Protein AF-A0A950QGT7-F1 (afdb_monomer)

Nearest PDB structures (foldseek):
  4rfl-assembly2_D  TM=2.639E-01  e=3.176E+00  Methanocaldococcus jannaschii DSM 2661
  7rxc-assembly1_K  TM=1.929E-01  e=3.510E+00  Gallus gallus
  8apy-assembly1_A  TM=1.855E-01  e=3.176E+00  Gallus gallus
  7oye-assembly1_A  TM=2.006E-01  e=6.085E+00  Gallus gallus

Foldseek 3Di:
DALVVLVVVCVVCVPPDLVVLLLVLLLLLLLLLLFFACCLCVDLDDDPLSNDDSCLSLVLLLLSQVVVVVCVVPVVCSSVSSSVSSSSSNSSVVRGDPPDPLVVLFDPDLVVLLVVLLVVLPVPPDPDPVVSVSLVSSSVSLVVVCVVPVPRPSNRSNSSSNSCVSPDDDDDDDPSSVVVVVVVVVVVVD

Solvent-accessible surface area (backbone atoms only — not comparable to full-atom values): 10774 Å² total; per-residue (Å²): 99,52,54,68,53,26,52,52,51,50,62,74,45,62,87,51,56,69,65,59,54,46,48,54,43,51,27,46,31,22,45,45,44,51,22,49,40,57,65,51,50,67,56,72,84,73,61,76,94,54,74,47,51,70,64,75,38,50,46,48,52,39,49,52,42,57,47,50,58,50,27,72,81,37,62,88,44,47,68,60,52,54,50,53,44,33,44,45,42,16,65,52,49,84,49,42,36,92,81,55,88,51,75,93,29,62,60,90,51,62,70,64,45,53,56,51,53,58,61,52,71,71,54,84,83,59,87,52,64,72,57,52,56,46,53,51,46,47,50,52,31,51,55,51,50,40,72,76,42,69,84,43,93,29,43,64,46,36,48,18,15,50,44,44,60,73,76,42,86,77,88,72,89,54,69,65,41,57,51,51,54,53,50,57,52,55,69,71,78,108

Secondary structure (DSSP, 8-state):
--HHHHHHHHHHTTTS-HHHHHHHHHHHHHHHHHTB-HHHHH-SSS-GGG---HHHHHHHHHHHHHHHHHHHH-GGGHHHHHHHHHHHHHHHGGGB-TT---GGG--S-HHHHHHHHHHHHTS-----HHHHHHHHHHHHHHHHHHHH-TT-TTHHHHHHHHHHHHHSPP----HHHHHHHHHHHHTT--

Sequence (190 aa):
ASIDGALKRTLASSCRGTRELYDALLGAAAWNLLHFDRRFEEATSGAIADNIGWLDFTHALTFANASRHLCEERPDLWPRLLLQMALFVGRNRKYVSADQNVAQFEVRDRDSFLSREMASLYDHGIPEPIIACHRVKVQCALEDELGASPDAPWADTMCAAVNRYLNTPMKRHHGLRTATQALDFIGRES

Mean predicted aligned error: 7.83 Å

Radius of gyration: 17.87 Å; Cα contacts (8 Å, |Δi|>4): 178; chains: 1; bounding box: 44×46×48 Å

pLDDT: mean 84.97, std 14.53, range [43.38, 98.5]

Structure (mmCIF, N/CA/C/O backbone):
data_AF-A0A950QGT7-F1
#
_entry.id   AF-A0A950QGT7-F1
#
loop_
_atom_site.group_PDB
_atom_site.id
_atom_site.type_symbol
_atom_site.label_atom_id
_atom_site.label_alt_id
_atom_site.label_comp_id
_atom_site.label_asym_id
_atom_site.label_entity_id
_atom_site.label_seq_id
_atom_site.pdbx_PDB_ins_code
_atom_site.Cartn_x
_atom_site.Cartn_y
_atom_site.Cartn_z
_atom_site.occupancy
_atom_site.B_iso_or_equiv
_atom_site.auth_seq_id
_atom_site.auth_comp_id
_atom_site.auth_asym_id
_atom_site.auth_atom_id
_atom_site.pdbx_PDB_model_num
ATOM 1 N N . ALA A 1 1 ? -10.935 8.302 -12.708 1.00 50.81 1 ALA A N 1
ATOM 2 C CA . ALA A 1 1 ? -11.629 9.317 -11.892 1.00 50.81 1 ALA A CA 1
ATOM 3 C C . ALA A 1 1 ? -10.639 10.428 -11.587 1.00 50.81 1 ALA A C 1
ATOM 5 O O . ALA A 1 1 ? -9.551 10.099 -11.138 1.00 50.81 1 ALA A O 1
ATOM 6 N N . SER A 1 2 ? -10.980 11.684 -11.885 1.00 59.72 2 SER A N 1
ATOM 7 C CA . SER A 1 2 ? -10.150 12.857 -11.573 1.00 59.72 2 SER A CA 1
A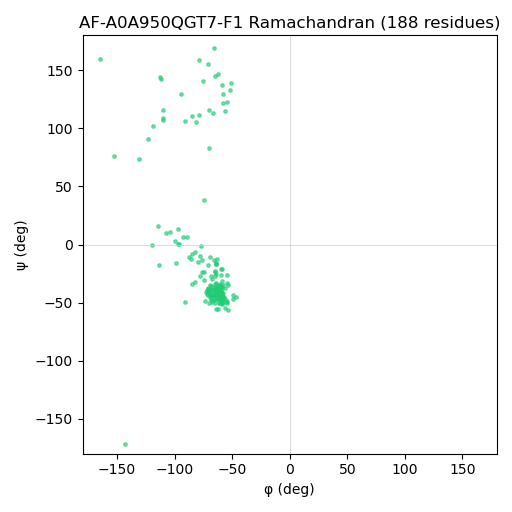TOM 8 C C . SER A 1 2 ? -10.029 13.078 -10.058 1.00 59.72 2 SER A C 1
ATOM 10 O O . SER A 1 2 ? -10.779 12.470 -9.286 1.00 59.72 2 SER A O 1
ATOM 12 N N . ILE A 1 3 ? -9.124 13.972 -9.645 1.00 59.94 3 ILE A N 1
ATOM 13 C CA . ILE A 1 3 ? -9.027 14.480 -8.265 1.00 59.94 3 ILE A CA 1
ATOM 14 C C . ILE A 1 3 ? -10.406 14.939 -7.758 1.00 59.94 3 ILE A C 1
ATOM 16 O O . ILE A 1 3 ? -10.828 14.517 -6.684 1.00 59.94 3 ILE A O 1
ATOM 20 N N . ASP A 1 4 ? -11.173 15.660 -8.581 1.00 59.97 4 ASP A N 1
ATOM 21 C CA . ASP A 1 4 ? -12.541 16.086 -8.245 1.00 59.97 4 ASP A CA 1
ATOM 22 C C . ASP A 1 4 ? -13.495 14.911 -8.018 1.00 59.97 4 ASP A C 1
ATOM 24 O O . ASP A 1 4 ? -14.371 14.951 -7.155 1.00 59.97 4 ASP A O 1
ATOM 28 N N . GLY A 1 5 ? -13.328 13.830 -8.781 1.00 60.91 5 GLY A N 1
ATOM 29 C CA . GLY A 1 5 ? -14.102 12.607 -8.600 1.00 60.91 5 GLY A CA 1
ATOM 30 C C . GLY A 1 5 ? -13.755 11.874 -7.304 1.00 60.91 5 GLY A C 1
ATOM 31 O O . GLY A 1 5 ? -14.640 11.273 -6.698 1.00 60.91 5 GLY A O 1
ATOM 32 N N . ALA A 1 6 ? -12.488 11.904 -6.879 1.00 62.28 6 ALA A N 1
ATOM 33 C CA . ALA A 1 6 ? -12.076 11.366 -5.585 1.00 62.28 6 ALA A CA 1
ATOM 34 C C . ALA A 1 6 ? -12.634 12.223 -4.439 1.00 62.28 6 ALA A C 1
ATOM 36 O O . ALA A 1 6 ? -13.288 11.683 -3.552 1.00 62.28 6 ALA A O 1
ATOM 37 N N . LEU A 1 7 ? -12.503 13.550 -4.531 1.00 64.94 7 LEU A N 1
ATOM 38 C CA . LEU A 1 7 ? -13.033 14.499 -3.551 1.00 64.94 7 LEU A CA 1
ATOM 39 C C . LEU A 1 7 ? -14.552 14.363 -3.367 1.00 64.94 7 LEU A C 1
ATOM 41 O O . LEU A 1 7 ? -15.027 14.258 -2.238 1.00 64.94 7 LEU A O 1
ATOM 45 N N . LYS A 1 8 ? -15.321 14.287 -4.463 1.00 64.69 8 LYS A N 1
ATOM 46 C CA . LYS A 1 8 ? -16.781 14.092 -4.406 1.00 64.69 8 LYS A CA 1
ATOM 47 C C . LYS A 1 8 ? -17.174 12.789 -3.709 1.00 64.69 8 LYS A C 1
ATOM 49 O O . LYS A 1 8 ? -18.124 12.788 -2.933 1.00 64.69 8 LYS A O 1
ATOM 54 N N . ARG A 1 9 ? -16.455 11.688 -3.958 1.00 64.56 9 ARG A N 1
ATOM 55 C CA . ARG A 1 9 ? -16.738 10.398 -3.304 1.00 64.56 9 ARG A CA 1
ATOM 56 C C . ARG A 1 9 ? -16.360 10.398 -1.827 1.00 64.56 9 ARG A C 1
ATOM 58 O O . ARG A 1 9 ? -17.117 9.850 -1.031 1.00 64.56 9 ARG A O 1
ATOM 65 N N . THR A 1 10 ? -15.255 11.041 -1.455 1.00 65.56 10 THR A N 1
ATOM 66 C CA . THR A 1 10 ? -14.859 11.207 -0.049 1.00 65.56 10 THR A CA 1
ATOM 67 C C . THR A 1 10 ? -15.878 12.045 0.713 1.00 65.56 10 THR A C 1
ATOM 69 O O . THR A 1 10 ? -16.321 11.634 1.779 1.00 65.56 10 THR A O 1
ATOM 72 N N . LEU A 1 11 ? -16.333 13.165 0.140 1.00 66.69 11 LEU A N 1
ATOM 73 C CA . LEU A 1 11 ? -17.388 13.993 0.732 1.00 66.69 11 LEU A CA 1
ATOM 74 C C . LEU A 1 11 ? -18.706 13.222 0.876 1.00 66.69 11 LEU A C 1
ATOM 76 O O . LEU A 1 11 ? -19.298 13.230 1.950 1.00 66.69 11 LEU A O 1
ATOM 80 N N . ALA A 1 12 ? -19.131 12.494 -0.161 1.00 64.12 12 ALA A N 1
ATOM 81 C CA . ALA A 1 12 ? -20.341 11.669 -0.110 1.00 64.12 12 ALA A CA 1
ATOM 82 C C . ALA A 1 12 ? -20.247 10.506 0.897 1.00 64.12 12 ALA A C 1
ATOM 84 O O . ALA A 1 12 ? -21.269 10.016 1.368 1.00 64.12 12 ALA A O 1
ATOM 85 N N . SER A 1 13 ? -19.030 10.074 1.236 1.00 65.44 13 SER A N 1
ATOM 86 C CA . SER A 1 13 ? -18.772 8.991 2.192 1.00 65.44 13 SER A CA 1
ATOM 87 C C . SER A 1 13 ? -18.401 9.500 3.586 1.00 65.44 13 SER A C 1
ATOM 89 O O . SER A 1 13 ? -18.125 8.690 4.462 1.00 65.44 13 SER A O 1
ATOM 91 N N . SER A 1 14 ? -18.409 10.817 3.816 1.00 64.44 14 SER A N 1
ATOM 92 C CA . SER A 1 14 ? -18.021 11.430 5.097 1.00 64.44 14 SER A CA 1
ATOM 93 C C . SER A 1 14 ? -18.941 11.067 6.269 1.00 64.44 14 SER A C 1
ATOM 95 O O . SER A 1 14 ? -18.549 11.226 7.419 1.00 64.44 14 SER A O 1
ATOM 97 N N . CYS A 1 15 ? -20.138 10.540 5.989 1.00 62.19 15 CYS A N 1
ATOM 98 C CA . CYS A 1 15 ? -21.053 10.002 6.998 1.00 62.19 15 CYS A CA 1
ATOM 99 C C . CYS A 1 15 ? -20.729 8.553 7.413 1.00 62.19 15 CYS A C 1
ATOM 101 O O . CYS A 1 15 ? -21.391 8.026 8.305 1.00 62.19 15 CYS A O 1
ATOM 103 N N . ARG A 1 16 ? -19.765 7.888 6.759 1.00 71.50 16 ARG A N 1
ATOM 104 C CA . ARG A 1 16 ? -19.283 6.555 7.155 1.00 71.50 16 ARG A CA 1
ATOM 105 C C . ARG A 1 16 ? -18.316 6.664 8.329 1.00 71.50 16 ARG A C 1
ATOM 107 O O . ARG A 1 16 ? -17.722 7.716 8.559 1.00 71.50 16 ARG A O 1
ATOM 114 N N . GLY A 1 17 ? -18.136 5.565 9.059 1.00 84.75 17 GLY A N 1
ATOM 115 C CA . GLY A 1 17 ? -17.153 5.519 10.137 1.00 84.75 17 GLY A CA 1
ATOM 116 C C . GLY A 1 17 ? -15.747 5.813 9.605 1.00 84.75 17 GLY A C 1
ATOM 117 O O . GLY A 1 17 ? -15.350 5.288 8.568 1.00 84.75 17 GLY A O 1
ATOM 118 N N . THR A 1 18 ? -14.976 6.628 10.326 1.00 89.81 18 THR A N 1
ATOM 119 C CA . THR A 1 18 ? -13.590 6.996 9.983 1.00 89.81 18 THR A CA 1
ATOM 120 C C . THR A 1 18 ? -12.738 5.790 9.585 1.00 89.81 18 THR A C 1
ATOM 122 O O . THR A 1 18 ? -12.038 5.832 8.574 1.00 89.81 18 THR A O 1
ATOM 125 N N . ARG A 1 19 ? -12.840 4.697 10.354 1.00 89.81 19 ARG A N 1
ATOM 126 C CA . ARG A 1 19 ? -12.109 3.454 10.088 1.00 89.81 19 ARG A CA 1
ATOM 127 C C . ARG A 1 19 ? -12.541 2.795 8.780 1.00 89.81 19 ARG A C 1
ATOM 129 O O . ARG A 1 19 ? -11.693 2.402 7.994 1.00 89.81 19 ARG A O 1
ATOM 136 N N . GLU A 1 20 ? -13.841 2.746 8.508 1.00 90.25 20 GLU A N 1
ATOM 137 C CA . GLU A 1 20 ? -14.373 2.172 7.270 1.00 90.25 20 GLU A CA 1
ATOM 138 C C . GLU A 1 20 ? -13.869 2.938 6.037 1.00 90.25 20 GLU A C 1
ATOM 140 O O . GLU A 1 20 ? -13.465 2.339 5.039 1.00 90.25 20 GLU A O 1
ATOM 145 N N . LEU A 1 21 ? -13.841 4.274 6.112 1.00 91.94 21 LEU A N 1
ATOM 146 C CA . LEU A 1 21 ? -13.322 5.099 5.023 1.00 91.94 21 LEU A CA 1
ATOM 147 C C . LEU A 1 21 ? -11.804 4.937 4.860 1.00 91.94 21 LEU A C 1
ATOM 149 O O . LEU A 1 21 ? -11.318 4.893 3.729 1.00 91.94 21 LEU A O 1
ATOM 153 N N . TYR A 1 22 ? -11.066 4.811 5.966 1.00 95.19 22 TYR A N 1
ATOM 154 C CA . TYR A 1 22 ? -9.640 4.491 5.943 1.00 95.19 22 TYR A CA 1
ATOM 155 C C . TYR A 1 22 ? -9.378 3.152 5.247 1.00 95.19 22 TYR A C 1
ATOM 157 O O . TYR A 1 22 ? -8.599 3.112 4.297 1.00 95.19 22 TYR A O 1
ATOM 165 N N . ASP A 1 23 ? -10.081 2.089 5.646 1.00 94.38 23 ASP A N 1
ATOM 166 C CA . ASP A 1 23 ? -9.917 0.746 5.082 1.00 94.38 23 ASP A CA 1
ATOM 167 C C . ASP A 1 23 ? -10.242 0.714 3.583 1.00 94.38 23 ASP A C 1
ATOM 169 O O . ASP A 1 23 ? -9.503 0.127 2.791 1.00 94.38 23 ASP A O 1
ATOM 173 N N . ALA A 1 24 ? -11.305 1.405 3.160 1.00 93.31 24 ALA A N 1
ATOM 174 C CA . ALA A 1 24 ? -11.660 1.516 1.748 1.00 93.31 24 ALA A CA 1
ATOM 175 C C . ALA A 1 24 ? -10.590 2.261 0.930 1.00 93.31 24 ALA A C 1
ATOM 177 O O . ALA A 1 24 ? -10.259 1.856 -0.189 1.00 93.31 24 ALA A O 1
ATOM 178 N N . LEU A 1 25 ? -10.037 3.352 1.469 1.00 95.62 25 LEU A N 1
ATOM 179 C CA . LEU A 1 25 ? -8.999 4.133 0.794 1.00 95.62 25 LEU A CA 1
ATOM 180 C C . LEU A 1 25 ? -7.653 3.399 0.768 1.00 95.62 25 LEU A C 1
ATOM 182 O O . LEU A 1 25 ? -6.976 3.435 -0.262 1.00 95.62 25 LEU A O 1
ATOM 186 N N . LEU A 1 26 ? -7.283 2.709 1.849 1.00 97.56 26 LEU A N 1
ATOM 187 C CA . LEU A 1 26 ? -6.084 1.874 1.909 1.00 97.56 26 LEU A CA 1
ATOM 188 C C . LEU A 1 26 ? -6.191 0.712 0.915 1.00 97.56 26 LEU A C 1
ATOM 190 O O . LEU A 1 26 ? -5.276 0.504 0.120 1.00 97.56 26 LEU A O 1
ATOM 194 N N . GLY A 1 27 ? -7.344 0.039 0.859 1.00 96.56 27 GLY A N 1
ATOM 195 C CA . GLY A 1 27 ? -7.626 -0.992 -0.140 1.00 96.56 27 GLY A CA 1
ATOM 196 C C . GLY A 1 27 ? -7.543 -0.476 -1.575 1.00 96.56 27 GLY A C 1
ATOM 197 O O . GLY A 1 27 ? -6.938 -1.116 -2.432 1.00 96.56 27 GLY A O 1
ATOM 198 N N . ALA A 1 28 ? -8.068 0.720 -1.850 1.00 96.19 28 ALA A N 1
ATOM 199 C CA . ALA A 1 28 ? -7.949 1.336 -3.170 1.00 96.19 28 ALA A CA 1
ATOM 200 C C . ALA A 1 28 ? -6.496 1.710 -3.523 1.00 96.19 28 ALA A C 1
ATOM 202 O O . ALA A 1 28 ? -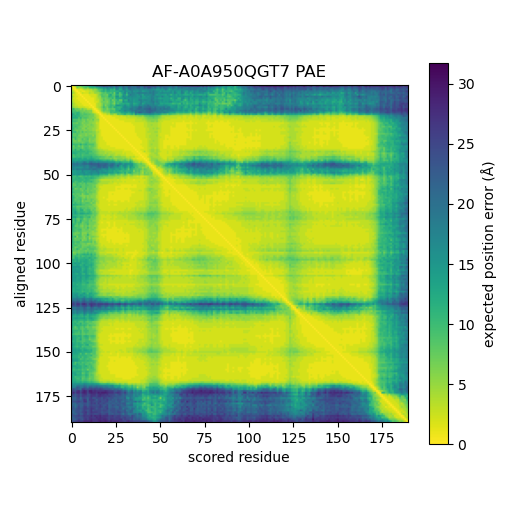6.086 1.574 -4.678 1.00 96.19 28 ALA A O 1
ATOM 203 N N . ALA A 1 29 ? -5.704 2.164 -2.548 1.00 97.69 29 ALA A N 1
ATOM 204 C CA . ALA A 1 29 ? -4.285 2.453 -2.737 1.00 97.69 29 ALA A CA 1
ATOM 205 C C . ALA A 1 29 ? -3.475 1.172 -3.003 1.00 97.69 29 ALA A C 1
ATOM 207 O O . ALA A 1 29 ? -2.680 1.139 -3.945 1.00 97.69 29 ALA A O 1
ATOM 208 N N . ALA A 1 30 ? -3.736 0.106 -2.242 1.00 98.06 30 ALA A N 1
ATOM 209 C CA . ALA A 1 30 ? -3.168 -1.221 -2.456 1.00 98.06 30 ALA A CA 1
ATOM 210 C C . ALA A 1 30 ? -3.534 -1.774 -3.839 1.00 98.06 30 ALA A C 1
ATOM 212 O O . ALA A 1 30 ? -2.660 -2.221 -4.580 1.00 98.06 30 ALA A O 1
ATOM 213 N N . TRP A 1 31 ? -4.803 -1.663 -4.242 1.00 97.56 31 TRP A N 1
ATOM 214 C CA . TRP A 1 31 ? -5.252 -2.079 -5.569 1.00 97.56 31 TRP A CA 1
ATOM 215 C C . TRP A 1 31 ? -4.532 -1.303 -6.676 1.00 97.56 31 TRP A C 1
ATOM 217 O O . TRP A 1 31 ? -4.068 -1.907 -7.642 1.00 97.56 31 TRP A O 1
ATOM 227 N N . ASN A 1 32 ? -4.382 0.019 -6.522 1.00 97.38 32 ASN A N 1
ATOM 228 C CA . ASN A 1 32 ? -3.643 0.840 -7.478 1.00 97.38 32 ASN A CA 1
ATOM 229 C C . ASN A 1 32 ? -2.177 0.391 -7.597 1.00 97.38 32 ASN A C 1
ATOM 231 O O . ASN A 1 32 ? -1.671 0.305 -8.711 1.00 97.38 32 ASN A O 1
ATOM 235 N N . LEU A 1 33 ? -1.500 0.092 -6.481 1.00 97.38 33 LEU A N 1
ATOM 236 C CA . LEU A 1 33 ? -0.128 -0.432 -6.492 1.00 97.38 33 LEU A CA 1
ATOM 237 C C . LEU A 1 33 ? -0.060 -1.795 -7.201 1.00 97.38 33 LEU A C 1
ATOM 239 O O . LEU A 1 33 ? 0.772 -2.003 -8.087 1.00 97.38 33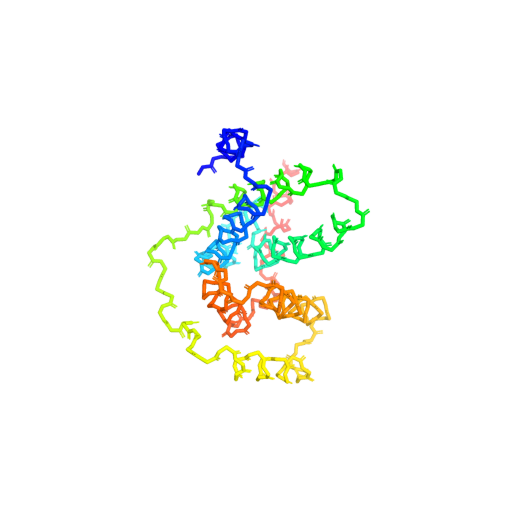 LEU A O 1
ATOM 243 N N . LEU A 1 34 ? -0.981 -2.702 -6.868 1.00 97.69 34 LEU A N 1
ATOM 244 C CA . LEU A 1 34 ? -1.072 -4.032 -7.468 1.00 97.69 34 LEU A CA 1
ATOM 245 C C . LEU A 1 34 ? -1.303 -3.973 -8.985 1.00 97.69 34 LEU A C 1
ATOM 247 O O . LEU A 1 34 ? -0.737 -4.784 -9.712 1.00 97.69 34 LEU A O 1
ATOM 251 N N . HIS A 1 35 ? -2.047 -2.978 -9.467 1.00 96.88 35 HIS A N 1
ATOM 252 C CA . HIS A 1 35 ? -2.418 -2.811 -10.877 1.00 96.88 35 HIS A CA 1
ATOM 253 C C . HIS A 1 35 ? -1.624 -1.720 -11.603 1.00 96.88 35 HIS A C 1
ATOM 255 O O . HIS A 1 35 ? -1.979 -1.357 -12.725 1.00 96.88 35 HIS A O 1
ATOM 261 N N . PHE A 1 36 ? -0.553 -1.190 -11.001 1.00 95.19 36 PHE A N 1
ATOM 262 C CA . PHE A 1 36 ? 0.304 -0.200 -11.650 1.00 95.19 36 PHE A CA 1
ATOM 263 C C . PHE A 1 36 ? 0.801 -0.721 -13.007 1.00 95.19 36 PHE A C 1
ATOM 265 O O . PHE A 1 36 ? 1.423 -1.786 -13.080 1.00 95.19 36 PHE A O 1
ATOM 272 N N . ASP A 1 37 ? 0.516 0.019 -14.075 1.00 93.12 37 ASP A N 1
ATOM 273 C CA . ASP A 1 37 ? 0.983 -0.285 -15.419 1.00 93.12 37 ASP A CA 1
ATOM 274 C C . ASP A 1 37 ? 2.417 0.220 -15.592 1.00 93.12 37 ASP A C 1
ATOM 276 O O . ASP A 1 37 ? 2.689 1.414 -15.744 1.00 93.12 37 ASP A O 1
ATOM 280 N N . ARG A 1 38 ? 3.357 -0.724 -15.584 1.00 89.62 38 ARG A N 1
ATOM 281 C CA . ARG A 1 38 ? 4.787 -0.422 -15.649 1.00 89.62 38 ARG A CA 1
ATOM 282 C C . ARG A 1 38 ? 5.222 0.206 -16.963 1.00 89.62 38 ARG A C 1
ATOM 284 O O . ARG A 1 38 ? 6.304 0.779 -16.994 1.00 89.62 38 ARG A O 1
ATOM 291 N N . ARG A 1 39 ? 4.400 0.187 -18.018 1.00 88.31 39 ARG A N 1
ATOM 292 C CA . ARG A 1 39 ? 4.723 0.883 -19.273 1.00 88.31 39 ARG A CA 1
ATOM 293 C C . ARG A 1 39 ? 4.932 2.381 -19.049 1.00 88.31 39 ARG A C 1
ATOM 295 O O . ARG A 1 39 ? 5.769 2.976 -19.721 1.00 88.31 39 ARG A O 1
ATOM 302 N N . PHE A 1 40 ? 4.236 2.974 -18.073 1.00 86.94 40 PHE A N 1
ATOM 303 C CA . PHE A 1 40 ? 4.460 4.365 -17.671 1.00 86.94 40 PHE A CA 1
ATOM 304 C C . PHE A 1 40 ? 5.811 4.555 -16.982 1.00 86.94 40 PHE A C 1
ATOM 306 O O . PHE A 1 40 ? 6.539 5.482 -17.323 1.00 86.94 40 PHE A O 1
ATOM 313 N N . GLU A 1 41 ? 6.179 3.646 -16.072 1.00 84.94 41 GLU A N 1
ATOM 314 C CA . GLU A 1 41 ? 7.510 3.664 -15.462 1.00 84.94 41 GLU A CA 1
ATOM 315 C C . GLU A 1 41 ? 8.588 3.485 -16.528 1.00 84.94 41 GLU A C 1
ATOM 317 O O . GLU A 1 41 ? 9.601 4.169 -16.466 1.00 84.94 41 GLU A O 1
ATOM 322 N N . GLU A 1 42 ? 8.389 2.576 -17.489 1.00 81.31 42 GLU A N 1
ATOM 323 C CA . GLU A 1 42 ? 9.331 2.123 -18.519 1.00 81.31 42 GLU A CA 1
ATOM 324 C C . GLU A 1 42 ? 9.518 3.116 -19.672 1.00 81.31 42 GLU A C 1
ATOM 326 O O . GLU A 1 42 ? 10.617 3.166 -20.237 1.00 81.31 42 GLU A O 1
ATOM 331 N N . ALA A 1 43 ? 8.541 3.988 -19.917 1.00 79.12 43 ALA A N 1
ATOM 332 C CA . ALA A 1 43 ? 8.596 5.005 -20.956 1.00 79.12 43 ALA A CA 1
ATOM 333 C C . ALA A 1 43 ? 9.887 5.854 -20.904 1.00 79.12 43 ALA A C 1
ATOM 335 O O . ALA A 1 43 ? 10.428 6.227 -19.851 1.00 79.12 43 ALA A O 1
ATOM 336 N N . THR A 1 44 ? 10.429 6.127 -22.087 1.00 67.12 44 THR A N 1
ATOM 337 C CA . THR A 1 44 ? 11.603 6.990 -22.305 1.00 67.12 44 THR A CA 1
ATOM 338 C C . THR A 1 44 ? 11.243 8.267 -23.058 1.00 67.12 44 THR A C 1
ATOM 340 O O . THR A 1 44 ? 11.992 9.234 -22.977 1.00 67.12 44 THR A O 1
ATOM 343 N N . SER A 1 45 ? 10.086 8.283 -23.720 1.00 61.44 45 SER A N 1
ATOM 344 C CA . SER A 1 45 ? 9.540 9.378 -24.518 1.00 61.44 45 SER A CA 1
ATOM 345 C C . SER A 1 45 ? 8.158 9.768 -23.979 1.00 61.44 45 SER A C 1
ATOM 347 O O . SER A 1 45 ? 7.137 9.199 -24.353 1.00 61.44 45 SER A O 1
ATOM 349 N N . GLY A 1 46 ? 8.128 10.717 -23.042 1.00 63.12 46 GLY A N 1
ATOM 350 C CA . GLY A 1 46 ? 6.906 11.180 -22.382 1.00 63.12 46 GLY A CA 1
ATOM 351 C C . GLY A 1 46 ? 7.123 12.501 -21.649 1.00 63.12 46 GLY A C 1
ATOM 352 O O . GLY A 1 46 ? 8.258 12.874 -21.346 1.00 63.12 46 GLY A O 1
ATOM 353 N N . ALA A 1 47 ? 6.037 13.226 -21.371 1.00 64.75 47 ALA A N 1
ATOM 354 C CA . ALA A 1 47 ? 6.111 14.460 -20.595 1.00 64.75 47 ALA A CA 1
ATOM 355 C C . ALA A 1 47 ? 6.629 14.173 -19.176 1.00 64.75 47 ALA A C 1
ATOM 357 O O . ALA A 1 47 ? 6.288 13.154 -18.582 1.00 64.75 47 ALA A O 1
ATOM 358 N N . ILE A 1 48 ? 7.384 15.109 -18.586 1.00 61.72 48 ILE A N 1
ATOM 359 C CA . ILE A 1 48 ? 7.884 14.984 -17.201 1.00 61.72 48 ILE A CA 1
ATOM 360 C C . ILE A 1 48 ? 6.738 14.724 -16.209 1.00 61.72 48 ILE A C 1
ATOM 362 O O . ILE A 1 48 ? 6.914 13.988 -15.244 1.00 61.72 48 ILE A O 1
ATOM 366 N N . ALA A 1 49 ? 5.549 15.275 -16.473 1.00 64.62 49 ALA A N 1
ATOM 367 C CA . ALA A 1 49 ? 4.346 15.065 -15.668 1.00 64.62 49 ALA A CA 1
ATOM 368 C C . ALA A 1 49 ? 3.840 13.605 -15.643 1.00 64.62 49 ALA A C 1
ATOM 370 O O . ALA A 1 49 ? 2.990 13.277 -14.817 1.00 64.62 49 ALA A O 1
ATOM 371 N N . ASP A 1 50 ? 4.348 12.741 -16.525 1.00 68.94 50 ASP A N 1
ATOM 372 C CA . ASP A 1 50 ? 4.064 11.306 -16.562 1.00 68.94 50 ASP A CA 1
ATOM 373 C C . ASP A 1 50 ? 5.252 10.448 -16.098 1.00 68.94 50 ASP A C 1
ATOM 375 O O . ASP A 1 50 ? 5.187 9.223 -16.183 1.00 68.94 50 ASP A O 1
ATOM 379 N N . ASN A 1 51 ? 6.298 11.066 -15.530 1.00 74.31 51 ASN A N 1
ATOM 380 C CA . ASN A 1 51 ? 7.334 10.354 -14.782 1.00 74.31 51 ASN A CA 1
ATOM 381 C C . ASN A 1 51 ? 6.742 9.851 -13.461 1.00 74.31 51 ASN A C 1
ATOM 383 O O . ASN A 1 51 ? 6.879 10.490 -12.418 1.00 74.31 51 ASN A O 1
ATOM 387 N N . ILE A 1 52 ? 6.069 8.709 -13.535 1.00 85.81 52 ILE A N 1
ATOM 388 C CA . ILE A 1 52 ? 5.530 7.988 -12.392 1.00 85.81 52 ILE A CA 1
ATOM 389 C C . ILE A 1 52 ? 6.292 6.676 -12.204 1.00 85.81 52 ILE A C 1
ATOM 391 O O . ILE A 1 52 ? 6.649 6.003 -13.172 1.00 85.81 52 ILE A O 1
ATOM 395 N N . GLY A 1 53 ? 6.532 6.291 -10.958 1.00 88.19 53 GLY A N 1
ATOM 396 C CA . GLY A 1 53 ? 7.145 5.012 -10.620 1.00 88.19 53 GLY A CA 1
ATOM 397 C C . GLY A 1 53 ? 6.549 4.406 -9.361 1.00 88.19 53 GLY A C 1
ATOM 398 O O . GLY A 1 53 ? 5.586 4.911 -8.787 1.00 88.19 53 GLY A O 1
ATOM 399 N N . TRP A 1 54 ? 7.161 3.322 -8.887 1.00 91.06 54 TRP A N 1
ATOM 400 C CA . TRP A 1 54 ? 6.708 2.628 -7.679 1.00 91.06 54 TRP A CA 1
ATOM 401 C C . TRP A 1 54 ? 6.565 3.532 -6.454 1.00 91.06 54 TRP A C 1
ATOM 403 O O . TRP A 1 54 ? 5.659 3.323 -5.645 1.00 91.06 54 TRP A O 1
ATOM 413 N N . LEU A 1 55 ? 7.435 4.538 -6.313 1.00 88.38 55 LEU A N 1
ATOM 414 C CA . LEU A 1 55 ? 7.405 5.482 -5.192 1.00 88.38 55 LEU A CA 1
ATOM 415 C C . LEU A 1 55 ? 6.076 6.239 -5.126 1.00 88.38 55 LEU A C 1
ATOM 417 O O . LEU A 1 55 ? 5.502 6.368 -4.049 1.00 88.38 55 LEU A O 1
ATOM 421 N N . ASP A 1 56 ? 5.523 6.651 -6.266 1.00 89.06 56 ASP A N 1
ATOM 422 C CA . ASP A 1 56 ? 4.258 7.389 -6.323 1.00 89.06 56 ASP A CA 1
ATOM 423 C C . ASP A 1 56 ? 3.057 6.574 -5.822 1.00 89.06 56 ASP A C 1
ATOM 425 O O . ASP A 1 56 ? 2.067 7.145 -5.356 1.00 89.06 56 ASP A O 1
ATOM 429 N N . PHE A 1 57 ? 3.137 5.244 -5.901 1.00 94.56 57 PHE A N 1
ATOM 430 C CA . PHE A 1 57 ? 2.104 4.328 -5.414 1.00 94.56 57 PHE A CA 1
ATOM 431 C C . PHE A 1 57 ? 2.341 3.912 -3.969 1.00 94.56 57 PHE A C 1
ATOM 433 O O . PHE A 1 57 ? 1.447 4.017 -3.134 1.00 94.56 57 PHE A O 1
ATOM 440 N N . THR A 1 58 ? 3.557 3.475 -3.662 1.00 95.69 58 THR A N 1
ATOM 441 C CA . THR A 1 58 ? 3.948 3.020 -2.323 1.00 95.69 58 THR A CA 1
ATOM 442 C C . THR A 1 58 ? 3.897 4.141 -1.283 1.00 95.69 58 THR A C 1
ATOM 444 O O . THR A 1 58 ? 3.603 3.871 -0.120 1.00 95.69 58 THR A O 1
ATOM 447 N N . HIS A 1 59 ? 4.073 5.406 -1.688 1.00 94.38 59 HIS A N 1
ATOM 448 C CA . HIS A 1 59 ? 3.878 6.545 -0.794 1.00 94.38 59 HIS A CA 1
ATOM 449 C C . HIS A 1 59 ? 2.485 6.584 -0.169 1.00 94.38 59 HIS A C 1
ATOM 451 O O . HIS A 1 59 ? 2.382 6.916 1.008 1.00 94.38 59 HIS A O 1
ATOM 457 N N . ALA A 1 60 ? 1.436 6.205 -0.905 1.00 95.56 60 ALA A N 1
ATOM 458 C CA . ALA A 1 60 ? 0.077 6.184 -0.373 1.00 95.56 60 ALA A CA 1
ATOM 459 C C . ALA A 1 60 ? -0.054 5.218 0.818 1.00 95.56 60 ALA A C 1
ATOM 461 O O . ALA A 1 60 ? -0.696 5.562 1.806 1.00 95.56 60 ALA A O 1
ATOM 462 N N . LEU A 1 61 ? 0.609 4.057 0.750 1.00 97.75 61 LEU A N 1
ATOM 463 C CA . LEU A 1 61 ? 0.608 3.037 1.804 1.00 97.75 61 LEU A CA 1
ATOM 464 C C . LEU A 1 61 ? 1.398 3.532 3.021 1.00 97.75 61 LEU A C 1
ATOM 466 O O . LEU A 1 61 ? 0.879 3.556 4.132 1.00 97.75 61 LEU A O 1
ATOM 470 N N . THR A 1 62 ? 2.626 4.016 2.806 1.00 97.50 62 THR A N 1
ATOM 471 C CA . THR A 1 62 ? 3.469 4.524 3.905 1.00 97.50 62 THR A CA 1
ATOM 472 C C . THR A 1 62 ? 2.877 5.768 4.572 1.00 97.50 62 THR A C 1
ATOM 474 O O . THR A 1 62 ? 3.004 5.943 5.779 1.00 97.50 62 THR A O 1
ATOM 477 N N . PHE A 1 63 ? 2.197 6.630 3.804 1.00 97.44 63 PHE A N 1
ATOM 478 C CA . PHE A 1 63 ? 1.509 7.807 4.329 1.00 97.44 63 PHE A CA 1
ATOM 479 C C . PHE A 1 63 ? 0.293 7.410 5.164 1.00 97.44 63 PHE A C 1
ATOM 481 O O . PHE A 1 63 ? 0.096 7.968 6.243 1.00 97.44 63 PHE A O 1
ATOM 488 N N . ALA A 1 64 ? -0.511 6.462 4.671 1.00 97.38 64 ALA A N 1
ATOM 489 C CA . ALA A 1 64 ? -1.682 5.962 5.379 1.00 97.38 64 ALA A CA 1
ATOM 490 C C . ALA A 1 64 ? -1.299 5.364 6.734 1.00 97.38 64 ALA A C 1
ATOM 492 O O . ALA A 1 64 ? -1.935 5.685 7.736 1.00 97.38 64 ALA A O 1
ATOM 493 N N . ASN A 1 65 ? -0.238 4.557 6.767 1.00 98.25 65 ASN A N 1
ATOM 494 C CA . ASN A 1 65 ? 0.267 3.953 7.992 1.00 98.25 65 ASN A CA 1
ATOM 495 C C . ASN A 1 65 ? 0.786 5.001 8.990 1.00 98.25 65 ASN A C 1
ATOM 497 O O . ASN A 1 65 ? 0.272 5.113 10.101 1.00 98.25 65 ASN A O 1
ATOM 501 N N . ALA A 1 66 ? 1.725 5.854 8.569 1.00 97.62 66 ALA A N 1
ATOM 502 C CA . ALA A 1 66 ? 2.291 6.884 9.443 1.00 97.62 66 ALA A CA 1
ATOM 503 C C . ALA A 1 66 ? 1.224 7.848 9.991 1.00 97.62 66 ALA A C 1
ATOM 505 O O . ALA A 1 66 ? 1.272 8.275 11.144 1.00 97.62 66 ALA A O 1
ATOM 506 N N . SER A 1 67 ? 0.238 8.193 9.166 1.00 96.88 67 SER A N 1
ATOM 507 C CA . SER A 1 67 ? -0.824 9.106 9.574 1.00 96.88 67 SER A CA 1
ATOM 508 C C . SER A 1 67 ? -1.876 8.439 10.456 1.00 96.88 67 SER A C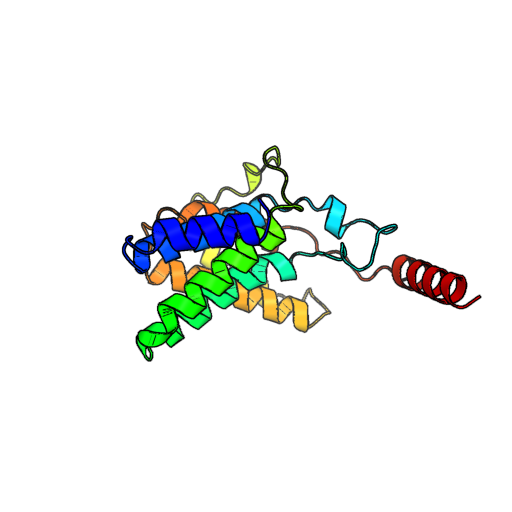 1
ATOM 510 O O . SER A 1 67 ? -2.483 9.146 11.255 1.00 96.88 67 SER A O 1
ATOM 512 N N . ARG A 1 68 ? -2.101 7.119 10.341 1.00 97.00 68 ARG A N 1
ATOM 513 C CA . ARG A 1 68 ? -2.957 6.381 11.283 1.00 97.00 68 ARG A CA 1
ATOM 514 C C . ARG A 1 68 ? -2.395 6.512 12.695 1.00 97.00 68 ARG A C 1
ATOM 516 O O . ARG A 1 68 ? -3.131 6.963 13.564 1.00 97.00 68 ARG A O 1
ATOM 523 N N . HIS A 1 69 ? -1.100 6.234 12.876 1.00 97.00 69 HIS A N 1
ATOM 524 C CA . HIS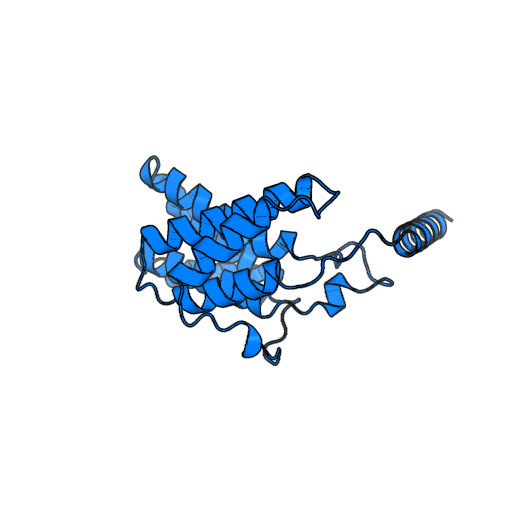 A 1 69 ? -0.396 6.441 14.151 1.00 97.00 69 HIS A CA 1
ATOM 525 C C . HIS A 1 69 ? -0.549 7.870 14.664 1.00 97.00 69 HIS A C 1
ATOM 527 O O . HIS A 1 69 ? -0.959 8.091 15.798 1.00 97.00 69 HIS A O 1
ATOM 533 N N . LEU A 1 70 ? -0.318 8.868 13.805 1.00 96.50 70 LEU A N 1
ATOM 534 C CA . LEU A 1 70 ? -0.501 10.266 14.199 1.00 96.50 70 LEU A CA 1
ATOM 535 C C . LEU A 1 70 ? -1.943 10.565 14.648 1.00 96.50 70 LEU A C 1
ATOM 537 O O . LEU A 1 70 ? -2.156 11.359 15.560 1.00 96.50 70 LEU A O 1
ATOM 541 N N . CYS A 1 71 ? -2.940 9.942 14.021 1.00 96.19 71 CYS A N 1
ATOM 542 C CA . CYS A 1 71 ? -4.343 10.137 14.370 1.00 96.19 71 CYS A CA 1
ATOM 543 C C . CYS A 1 71 ? -4.769 9.413 15.660 1.00 96.19 71 CYS A C 1
ATOM 545 O O . CYS A 1 71 ? -5.839 9.730 16.180 1.00 96.19 71 CYS A O 1
ATOM 547 N N . GLU A 1 72 ? -3.966 8.487 16.193 1.00 92.50 72 GLU A N 1
ATOM 548 C CA . GLU A 1 72 ? -4.180 7.909 17.529 1.00 92.50 72 GLU A CA 1
ATOM 549 C C . GLU A 1 72 ? -3.906 8.952 18.619 1.00 92.50 72 GLU A C 1
ATOM 551 O O . GLU A 1 72 ? -4.674 9.078 19.571 1.00 92.50 72 GLU A O 1
ATOM 556 N N . GLU A 1 73 ? -2.873 9.775 18.428 1.00 95.38 73 GLU A N 1
ATOM 557 C CA . GLU A 1 73 ? -2.554 10.899 19.315 1.00 95.38 73 GLU A CA 1
ATOM 558 C C . GLU A 1 73 ? -3.393 12.147 19.009 1.00 95.38 73 GLU A C 1
ATOM 560 O O . GLU A 1 73 ? -3.705 12.948 19.894 1.00 95.38 73 GLU A O 1
ATOM 565 N N . ARG A 1 74 ? -3.751 12.340 17.734 1.00 96.38 74 ARG A N 1
ATOM 566 C CA . ARG A 1 74 ? -4.443 13.529 17.222 1.00 96.38 74 ARG A CA 1
ATOM 567 C C . ARG A 1 74 ? -5.657 13.161 16.364 1.00 96.38 74 ARG A C 1
ATOM 569 O O . ARG A 1 74 ? -5.623 13.338 15.141 1.00 96.38 74 ARG A O 1
ATOM 576 N N . PRO A 1 75 ? -6.768 12.704 16.978 1.00 94.50 75 PRO A N 1
ATOM 577 C CA . PRO A 1 75 ? -7.962 12.286 16.238 1.00 94.50 75 PRO A CA 1
ATOM 578 C C . PRO A 1 75 ? -8.583 13.392 15.370 1.00 94.50 75 PRO A C 1
ATOM 580 O O . PRO A 1 75 ? -9.282 13.111 14.399 1.00 94.50 75 PRO A O 1
ATOM 583 N N . ASP A 1 76 ? -8.307 14.663 15.668 1.00 94.50 76 ASP A N 1
ATOM 584 C CA . ASP A 1 76 ? -8.744 15.809 14.866 1.00 94.50 76 ASP A CA 1
ATOM 585 C C . ASP A 1 76 ? -8.144 15.835 13.445 1.00 94.50 76 ASP A C 1
ATOM 587 O O . ASP A 1 76 ? -8.660 16.527 12.563 1.00 94.50 76 ASP A O 1
ATOM 591 N N . LEU A 1 77 ? -7.080 15.066 13.191 1.00 95.81 77 LEU A N 1
ATOM 592 C CA . LEU A 1 77 ? -6.398 15.009 11.897 1.00 95.81 77 LEU A CA 1
ATOM 593 C C . LEU A 1 77 ? -6.994 13.989 10.918 1.00 95.81 77 LEU A C 1
ATOM 595 O O . LEU A 1 77 ? -6.683 14.061 9.724 1.00 95.81 77 LEU A O 1
ATOM 599 N N . TRP A 1 78 ? -7.900 13.111 11.364 1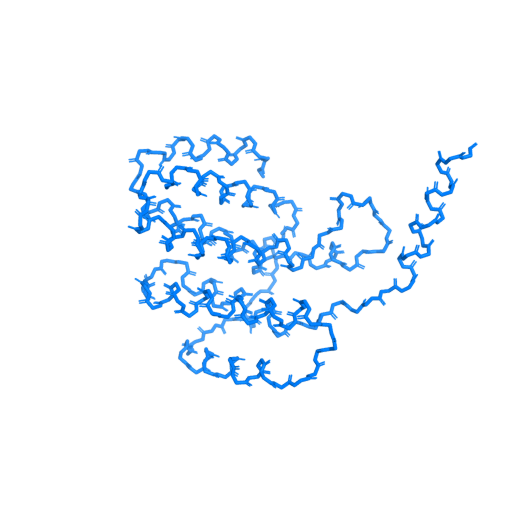.00 94.56 78 TRP A N 1
ATOM 600 C CA . TRP A 1 78 ? -8.533 12.091 10.519 1.00 94.56 78 TRP A CA 1
ATOM 601 C C . TRP A 1 78 ? -9.111 12.637 9.201 1.00 94.56 78 TRP A C 1
ATOM 603 O O . TRP A 1 78 ? -8.801 12.080 8.146 1.00 94.56 78 TRP A O 1
ATOM 613 N N . PRO A 1 79 ? -9.871 13.752 9.177 1.00 92.62 79 PRO A N 1
ATOM 614 C CA . PRO A 1 79 ? -10.385 14.296 7.920 1.00 92.62 79 PRO A CA 1
ATOM 615 C C . PRO A 1 79 ? -9.280 14.683 6.925 1.00 92.62 79 PRO A C 1
ATOM 617 O O . PRO A 1 79 ? -9.439 14.500 5.718 1.00 92.62 79 PRO A O 1
ATOM 620 N N . ARG A 1 80 ? -8.141 15.193 7.418 1.00 93.88 80 ARG A N 1
ATOM 621 C CA . ARG A 1 80 ? -7.001 15.607 6.581 1.00 93.88 80 ARG A CA 1
ATOM 622 C C . ARG A 1 80 ? -6.277 14.395 6.003 1.00 93.88 80 ARG A C 1
ATOM 624 O O . ARG A 1 80 ? -5.959 14.389 4.815 1.00 93.88 80 ARG A O 1
ATOM 631 N N . LEU A 1 81 ? -6.079 13.363 6.822 1.00 95.44 81 LEU A N 1
ATOM 632 C CA . LEU A 1 81 ? -5.542 12.071 6.400 1.00 95.44 81 LEU A CA 1
ATOM 633 C C . LEU A 1 81 ? -6.389 11.462 5.273 1.00 95.44 81 LEU A C 1
ATOM 635 O O . LEU A 1 81 ? -5.872 11.167 4.195 1.00 95.44 81 LEU A O 1
ATOM 639 N N . LEU A 1 82 ? -7.697 11.326 5.495 1.00 94.75 82 LEU A N 1
ATOM 640 C CA . LEU A 1 82 ? -8.610 10.681 4.547 1.00 94.75 82 LEU A CA 1
ATOM 641 C C . LEU A 1 82 ? -8.706 11.460 3.231 1.00 94.75 82 LEU A C 1
ATOM 643 O O . LEU A 1 82 ? -8.735 10.863 2.153 1.00 94.75 82 LEU A O 1
ATOM 647 N N . LEU A 1 83 ? -8.688 12.795 3.296 1.00 94.12 83 LEU A N 1
ATOM 648 C CA . LEU A 1 83 ? -8.606 13.634 2.105 1.00 94.12 83 LEU A CA 1
ATOM 649 C C . LEU A 1 83 ? -7.320 13.353 1.319 1.00 94.12 83 LEU A C 1
ATOM 651 O O . LEU A 1 83 ? -7.384 13.090 0.119 1.00 94.12 83 LEU A O 1
ATOM 655 N N . GLN A 1 84 ? -6.162 13.359 1.981 1.00 95.75 84 GLN A N 1
ATOM 656 C CA . GLN A 1 84 ? -4.882 13.127 1.317 1.00 95.75 84 GLN A CA 1
ATOM 657 C C . GLN A 1 84 ? -4.790 11.716 0.707 1.00 95.75 84 GLN A C 1
ATOM 659 O O . GLN A 1 84 ? -4.321 11.566 -0.422 1.00 95.75 84 GLN A O 1
ATOM 664 N N . MET A 1 85 ? -5.306 10.687 1.387 1.00 95.94 85 MET A N 1
ATOM 665 C CA . MET A 1 85 ? -5.414 9.333 0.825 1.00 95.94 85 MET A CA 1
ATOM 666 C C . MET A 1 85 ? -6.298 9.298 -0.425 1.00 95.94 85 MET A C 1
ATOM 668 O O . MET A 1 85 ? -5.919 8.704 -1.436 1.00 95.94 85 MET A O 1
ATOM 672 N N . ALA A 1 86 ? -7.444 9.981 -0.408 1.00 94.31 86 ALA A N 1
ATOM 673 C CA . ALA A 1 86 ? -8.307 10.076 -1.581 1.00 94.31 86 ALA A CA 1
ATOM 674 C C . ALA A 1 86 ? -7.613 10.768 -2.765 1.00 94.31 86 ALA A C 1
ATOM 676 O O . ALA A 1 86 ? -7.778 10.337 -3.911 1.00 94.31 86 ALA A O 1
ATOM 677 N N . LEU A 1 87 ? -6.797 11.794 -2.503 1.00 9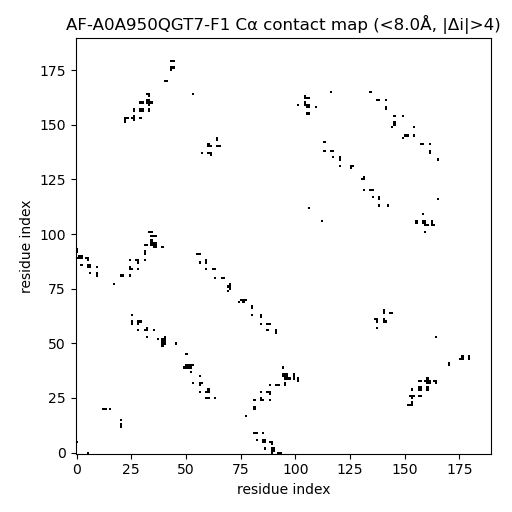4.38 87 LEU A N 1
ATOM 678 C CA . LEU A 1 87 ? -5.984 12.454 -3.526 1.00 94.38 87 LEU A CA 1
ATOM 679 C C . LEU A 1 87 ? -4.945 11.502 -4.128 1.00 94.38 87 LEU A C 1
ATOM 681 O O . LEU A 1 87 ? -4.831 11.453 -5.352 1.00 94.38 87 LEU A O 1
ATOM 685 N N . PHE A 1 88 ? -4.247 10.701 -3.315 1.00 94.25 88 PHE A N 1
ATOM 686 C CA . PHE A 1 88 ? -3.331 9.670 -3.822 1.00 94.25 88 PHE A CA 1
ATOM 687 C C . PHE A 1 88 ? -4.051 8.656 -4.717 1.00 94.25 88 PHE A C 1
ATOM 689 O O . PHE A 1 88 ? -3.625 8.404 -5.847 1.00 94.25 88 PHE A O 1
ATOM 696 N N . VAL A 1 89 ? -5.184 8.120 -4.250 1.00 93.75 89 VAL A N 1
ATOM 697 C CA . VAL A 1 89 ? -5.994 7.154 -5.010 1.00 93.75 89 VAL A CA 1
ATOM 698 C C . VAL A 1 89 ? -6.458 7.751 -6.341 1.00 93.75 89 VAL A C 1
ATOM 700 O O . VAL A 1 89 ? -6.378 7.090 -7.379 1.00 93.75 89 VAL A O 1
ATOM 703 N N . GLY A 1 90 ? -6.921 9.004 -6.328 1.00 91.25 90 GLY A N 1
ATOM 704 C CA . GLY A 1 90 ? -7.360 9.726 -7.520 1.00 91.25 90 GLY A CA 1
ATOM 705 C C . GLY A 1 90 ? -6.225 10.001 -8.506 1.00 91.25 90 GLY A C 1
ATOM 706 O O . GLY A 1 90 ? -6.372 9.714 -9.694 1.00 91.25 90 GLY A O 1
ATOM 707 N N . ARG A 1 91 ? -5.083 10.507 -8.020 1.00 91.06 91 ARG A N 1
ATOM 708 C CA . ARG A 1 91 ? -3.908 10.840 -8.843 1.00 91.06 91 ARG A CA 1
ATOM 709 C C . ARG A 1 91 ? -3.362 9.614 -9.571 1.00 91.06 91 ARG A C 1
ATOM 711 O O . ARG A 1 91 ? -3.066 9.688 -10.760 1.00 91.06 91 ARG A O 1
ATOM 718 N N . ASN A 1 92 ? -3.288 8.481 -8.876 1.00 92.69 92 ASN A N 1
ATOM 719 C CA . ASN A 1 92 ? -2.658 7.272 -9.402 1.00 92.69 92 ASN A CA 1
ATOM 720 C C . ASN A 1 92 ? -3.568 6.485 -10.363 1.00 92.69 92 ASN A C 1
ATOM 722 O O . ASN A 1 92 ? -3.090 5.665 -11.141 1.00 92.69 92 ASN A O 1
ATOM 726 N N . ARG A 1 93 ? -4.876 6.777 -10.385 1.00 89.50 93 ARG A N 1
ATOM 727 C CA . ARG A 1 93 ? -5.884 6.056 -11.181 1.00 89.50 93 ARG A CA 1
ATOM 728 C C . ARG A 1 93 ? -5.631 6.068 -12.692 1.00 89.50 93 ARG A C 1
ATOM 730 O O . ARG A 1 93 ? -6.140 5.186 -13.371 1.00 89.50 93 ARG A O 1
ATOM 737 N N . LYS A 1 94 ? -4.928 7.063 -13.245 1.00 90.75 94 LYS A N 1
ATOM 738 C CA . LYS A 1 94 ? -4.650 7.117 -14.696 1.00 90.75 94 LYS A CA 1
ATOM 739 C C . LYS A 1 94 ? -3.527 6.176 -15.148 1.00 90.75 94 LYS A C 1
ATOM 741 O O . LYS A 1 94 ? -3.349 5.994 -16.344 1.00 90.75 94 LYS A O 1
ATOM 746 N N . TYR A 1 95 ? -2.806 5.579 -14.203 1.00 92.69 95 TYR A N 1
ATOM 747 C CA . TYR A 1 95 ? -1.600 4.791 -14.455 1.00 92.69 95 TYR A CA 1
ATOM 748 C C . TYR A 1 95 ? -1.772 3.310 -14.102 1.00 92.69 95 TYR A C 1
ATOM 750 O O . TYR A 1 95 ? -0.797 2.588 -13.926 1.00 92.69 95 TYR A O 1
ATOM 758 N N . VAL A 1 96 ? -3.013 2.858 -13.935 1.00 93.94 96 VAL A N 1
ATOM 759 C CA . VAL A 1 96 ? -3.338 1.480 -13.556 1.00 93.94 96 VAL A CA 1
ATOM 760 C C . VAL A 1 96 ? -4.036 0.779 -14.708 1.00 93.94 96 VAL A C 1
ATOM 762 O O . VAL A 1 96 ? -4.850 1.386 -15.406 1.00 93.94 96 VAL A O 1
ATOM 765 N N . SER A 1 97 ? -3.751 -0.507 -14.875 1.00 93.69 97 SER A N 1
ATOM 766 C CA . SER A 1 97 ? -4.455 -1.375 -15.813 1.00 93.69 97 SER A CA 1
ATOM 767 C C . SER A 1 97 ? -5.305 -2.370 -15.032 1.00 93.69 97 SER A C 1
ATOM 769 O O . SER A 1 97 ? -4.766 -3.202 -14.308 1.00 93.69 97 SER A O 1
ATOM 771 N N . ALA A 1 98 ? -6.632 -2.296 -15.170 1.00 90.62 98 ALA A N 1
ATOM 772 C CA . ALA A 1 98 ? -7.538 -3.246 -14.516 1.00 90.62 98 ALA A CA 1
ATOM 773 C C . ALA A 1 98 ? -7.360 -4.683 -15.039 1.00 90.62 98 ALA A C 1
ATOM 775 O O . ALA A 1 98 ? -7.635 -5.628 -14.311 1.00 90.62 98 ALA A O 1
ATOM 776 N N . ASP A 1 99 ? -6.839 -4.830 -16.259 1.00 91.81 99 ASP A N 1
ATOM 777 C CA . ASP A 1 99 ? -6.571 -6.119 -16.903 1.00 91.81 99 ASP A CA 1
ATOM 778 C C . ASP A 1 99 ? -5.163 -6.656 -16.583 1.00 91.81 99 ASP A C 1
ATOM 780 O O . ASP A 1 99 ? -4.715 -7.647 -17.164 1.00 91.81 99 ASP A O 1
ATOM 784 N N . GLN A 1 100 ? -4.420 -5.994 -15.687 1.00 91.56 100 GLN A N 1
ATOM 785 C CA . GLN A 1 100 ? -3.116 -6.471 -15.239 1.00 91.56 100 GLN A CA 1
ATOM 786 C C . GLN A 1 100 ? -3.270 -7.874 -14.637 1.00 91.56 100 GLN A C 1
ATOM 788 O O . GLN A 1 100 ? -3.981 -8.067 -13.655 1.00 91.56 100 GLN A O 1
ATOM 793 N N . ASN A 1 101 ? -2.557 -8.859 -15.190 1.00 93.50 101 ASN A N 1
ATOM 794 C CA . ASN A 1 101 ? -2.490 -10.177 -14.568 1.00 93.50 101 ASN A CA 1
ATOM 795 C C . ASN A 1 101 ? -1.659 -10.085 -13.280 1.00 93.50 101 ASN A C 1
ATOM 797 O O . ASN A 1 101 ? -0.460 -9.783 -13.325 1.00 93.50 101 ASN A O 1
ATOM 801 N N . VAL A 1 102 ? -2.316 -10.332 -12.147 1.00 95.56 102 VAL A N 1
ATOM 802 C CA . VAL A 1 102 ? -1.743 -10.214 -10.799 1.00 95.56 102 VAL A CA 1
ATOM 803 C C . VAL A 1 102 ? -1.761 -11.523 -10.014 1.00 95.56 102 VAL A C 1
ATOM 805 O O . VAL A 1 102 ? -1.254 -11.558 -8.898 1.00 95.56 102 VAL A O 1
ATOM 808 N N . ALA A 1 103 ? -2.285 -12.608 -10.596 1.00 95.19 103 ALA A N 1
ATOM 809 C CA . ALA A 1 103 ? -2.487 -13.880 -9.899 1.00 95.19 103 ALA A CA 1
ATOM 810 C C . ALA A 1 103 ? -1.187 -14.458 -9.315 1.00 95.19 103 ALA A C 1
ATOM 812 O O . ALA A 1 103 ? -1.188 -15.012 -8.223 1.00 95.19 103 ALA A O 1
ATOM 813 N N . GLN A 1 104 ? -0.057 -14.266 -10.004 1.00 95.56 104 GLN A N 1
ATOM 814 C CA . GLN A 1 104 ? 1.258 -14.723 -9.537 1.00 95.56 104 GLN A CA 1
ATOM 815 C C . GLN A 1 104 ? 1.741 -14.042 -8.245 1.00 95.56 104 GLN A C 1
ATOM 817 O O . GLN A 1 104 ? 2.676 -14.530 -7.620 1.00 95.56 104 GLN A O 1
ATOM 822 N N . PHE A 1 105 ? 1.143 -12.909 -7.865 1.00 97.31 105 PHE A N 1
ATOM 823 C CA . PHE A 1 105 ? 1.524 -12.160 -6.668 1.00 97.31 105 PHE A CA 1
ATOM 824 C C . PHE A 1 105 ? 0.639 -12.476 -5.460 1.00 97.31 105 PHE A C 1
ATOM 826 O O . PHE A 1 105 ? 0.869 -11.910 -4.395 1.00 97.31 105 PHE A O 1
ATOM 833 N N . GLU A 1 106 ? -0.344 -13.370 -5.599 1.00 97.19 106 GLU A N 1
ATOM 834 C CA . GLU A 1 106 ? -1.157 -13.854 -4.482 1.00 97.19 106 GLU A CA 1
ATOM 835 C C . GLU A 1 106 ? -0.267 -14.365 -3.334 1.00 97.19 106 GLU A C 1
ATOM 837 O O . GLU A 1 106 ? 0.681 -15.125 -3.545 1.00 97.19 106 GLU A O 1
ATOM 842 N N . VAL A 1 107 ? -0.586 -13.954 -2.106 1.00 97.50 107 VAL A N 1
ATOM 843 C CA . VAL A 1 107 ? 0.112 -14.382 -0.890 1.00 97.50 107 VAL A CA 1
ATOM 844 C C . VAL A 1 107 ? -0.819 -15.286 -0.092 1.00 97.50 107 VAL A C 1
ATOM 846 O O . VAL A 1 107 ? -1.783 -14.814 0.500 1.00 97.50 107 VAL A O 1
ATOM 849 N N . ARG A 1 108 ? -0.530 -16.591 -0.081 1.00 94.19 108 ARG A N 1
ATOM 850 C CA . ARG A 1 108 ? -1.346 -17.598 0.627 1.00 94.19 108 ARG A CA 1
ATOM 851 C C . ARG A 1 108 ? -0.994 -17.743 2.102 1.00 94.19 108 ARG A C 1
ATOM 853 O O . ARG A 1 108 ? -1.866 -18.020 2.914 1.00 94.19 108 ARG A O 1
ATOM 860 N N . ASP A 1 109 ? 0.284 -17.578 2.422 1.00 96.06 109 ASP A N 1
ATOM 861 C CA . ASP A 1 109 ? 0.817 -17.622 3.781 1.00 96.06 109 ASP A CA 1
ATOM 862 C C . ASP A 1 109 ? 1.442 -16.258 4.079 1.00 96.06 109 ASP A C 1
ATOM 864 O O . ASP A 1 109 ? 2.519 -15.927 3.570 1.00 96.06 109 ASP A O 1
ATOM 868 N N . ARG A 1 110 ? 0.707 -15.439 4.839 1.00 95.25 110 ARG A N 1
ATOM 869 C CA . ARG A 1 110 ? 1.105 -14.064 5.155 1.00 95.25 110 ARG A CA 1
ATOM 870 C C . ARG A 1 110 ? 2.313 -14.049 6.092 1.00 95.25 110 ARG A C 1
ATOM 872 O O . ARG A 1 110 ? 3.235 -13.282 5.846 1.00 95.25 110 ARG A O 1
ATOM 879 N N . ASP A 1 111 ? 2.374 -14.932 7.083 1.00 94.31 111 ASP A N 1
ATOM 880 C CA . ASP A 1 111 ? 3.464 -14.957 8.067 1.00 94.31 111 ASP A CA 1
ATOM 881 C C . ASP A 1 111 ? 4.791 -15.378 7.423 1.00 94.31 111 ASP A C 1
ATOM 883 O O . ASP A 1 111 ? 5.837 -14.748 7.626 1.00 94.31 111 ASP A O 1
ATOM 887 N N . SER A 1 112 ? 4.751 -16.409 6.572 1.00 94.88 112 SER A N 1
ATOM 888 C CA . SER A 1 112 ? 5.922 -16.827 5.797 1.00 94.88 112 SER A CA 1
ATOM 889 C C . SER A 1 112 ? 6.358 -15.750 4.803 1.00 94.88 112 SER A C 1
ATOM 891 O O . SER A 1 112 ? 7.555 -15.528 4.616 1.00 94.88 112 SER A O 1
ATOM 893 N N . PHE A 1 113 ? 5.405 -15.054 4.177 1.00 96.12 113 PHE A N 1
ATOM 894 C CA . PHE A 1 113 ? 5.708 -13.938 3.288 1.00 96.12 113 PHE A CA 1
ATOM 895 C C . PHE A 1 113 ? 6.415 -12.804 4.035 1.00 96.12 113 PHE A C 1
ATOM 897 O O . PHE A 1 113 ? 7.525 -12.443 3.654 1.00 96.12 113 PHE A O 1
ATOM 904 N N . LEU A 1 114 ? 5.830 -12.290 5.120 1.00 94.50 114 LEU A N 1
ATOM 905 C CA . LEU A 1 114 ? 6.381 -11.147 5.851 1.00 94.50 114 LEU A CA 1
ATOM 906 C C . LEU A 1 114 ? 7.790 -11.437 6.384 1.00 94.50 114 LEU A C 1
ATOM 908 O O . LEU A 1 114 ? 8.719 -10.669 6.135 1.00 94.50 114 LEU A O 1
ATOM 912 N N . SER A 1 115 ? 7.979 -12.593 7.027 1.00 91.88 115 SER A N 1
ATOM 913 C CA . SER A 1 115 ? 9.289 -12.993 7.554 1.00 91.88 115 SER A CA 1
ATOM 914 C C . SER A 1 115 ? 10.358 -13.129 6.463 1.00 91.88 115 SER A C 1
ATOM 916 O O . SER A 1 115 ? 11.483 -12.648 6.634 1.00 91.88 115 SER A O 1
ATOM 918 N N . ARG A 1 116 ? 10.020 -13.745 5.322 1.00 92.44 116 ARG A N 1
ATOM 919 C CA . ARG A 1 116 ? 10.955 -13.928 4.205 1.00 92.44 116 ARG A CA 1
ATOM 920 C C . ARG A 1 116 ? 11.325 -12.605 3.546 1.00 92.44 116 ARG A C 1
ATOM 922 O O . ARG A 1 116 ? 12.507 -12.366 3.303 1.00 92.44 116 ARG A O 1
ATOM 929 N N . GLU A 1 117 ? 10.339 -11.764 3.239 1.00 92.31 117 GLU A N 1
ATOM 930 C CA . GLU A 1 117 ? 10.602 -10.486 2.581 1.00 92.31 117 GLU A CA 1
ATOM 931 C C . GLU A 1 117 ? 11.444 -9.584 3.490 1.00 92.31 117 GLU A C 1
ATOM 933 O O . GLU A 1 117 ? 12.453 -9.053 3.029 1.00 92.31 117 GLU A O 1
ATOM 938 N N . MET A 1 118 ? 11.130 -9.496 4.788 1.00 88.75 118 MET A N 1
ATOM 939 C CA . MET A 1 118 ? 11.934 -8.731 5.745 1.00 88.75 118 MET A CA 1
ATOM 940 C C . MET A 1 118 ? 13.392 -9.211 5.790 1.00 88.75 118 MET A C 1
ATOM 942 O O . MET A 1 118 ? 14.308 -8.394 5.711 1.00 88.75 118 MET A O 1
ATOM 946 N N . ALA A 1 119 ? 13.632 -10.527 5.837 1.00 86.56 119 ALA A N 1
ATOM 947 C CA . ALA A 1 119 ? 14.988 -11.077 5.804 1.00 86.56 119 ALA A CA 1
ATOM 948 C C . ALA A 1 119 ? 15.736 -10.716 4.505 1.00 86.56 119 ALA A C 1
ATOM 950 O O . ALA A 1 119 ? 16.920 -10.382 4.546 1.00 86.56 119 ALA A O 1
ATOM 951 N N . SER A 1 120 ? 15.041 -10.731 3.362 1.00 84.00 120 SER A N 1
ATOM 952 C CA . SER A 1 120 ? 15.627 -10.397 2.057 1.00 84.00 120 SER A CA 1
ATOM 953 C C . SER A 1 120 ? 16.010 -8.920 1.914 1.00 84.00 120 SER A C 1
ATOM 955 O O . SER A 1 120 ? 16.937 -8.595 1.178 1.00 84.00 120 SER A O 1
ATOM 957 N N . LEU A 1 121 ? 15.344 -8.012 2.637 1.00 79.19 121 LEU A N 1
ATOM 958 C CA . LEU A 1 121 ? 15.620 -6.573 2.564 1.00 79.19 121 LEU A CA 1
ATOM 959 C C . LEU A 1 121 ? 16.961 -6.178 3.195 1.00 79.19 121 LEU A C 1
ATOM 961 O O . LEU A 1 121 ? 17.477 -5.097 2.901 1.00 79.19 121 LEU A O 1
ATOM 965 N N . TYR A 1 122 ? 17.535 -7.052 4.021 1.00 69.94 122 TYR A N 1
ATOM 966 C CA . TYR A 1 122 ? 18.884 -6.896 4.559 1.00 69.94 122 TYR A CA 1
ATOM 967 C C . TYR A 1 122 ? 19.975 -7.430 3.616 1.00 69.94 122 TYR A C 1
ATOM 969 O O . TYR A 1 122 ? 21.153 -7.177 3.864 1.00 69.94 122 TYR A O 1
ATOM 977 N N . ASP A 1 123 ? 19.615 -8.116 2.525 1.00 65.94 123 ASP A N 1
ATOM 978 C CA . ASP A 1 123 ? 20.566 -8.547 1.499 1.00 65.94 123 ASP A CA 1
ATOM 979 C C . ASP A 1 123 ? 20.914 -7.359 0.579 1.00 65.94 123 ASP A C 1
ATOM 981 O O . ASP A 1 123 ? 20.075 -6.820 -0.149 1.00 65.94 123 ASP A O 1
ATOM 985 N N . HIS A 1 124 ? 22.162 -6.884 0.658 1.00 59.22 124 HIS A N 1
ATOM 986 C CA . HIS A 1 124 ? 22.626 -5.581 0.157 1.00 59.22 124 HIS A CA 1
ATOM 987 C C . HIS A 1 124 ? 22.788 -5.477 -1.378 1.00 59.22 124 HIS A C 1
ATOM 989 O O . HIS A 1 124 ? 23.689 -4.807 -1.881 1.00 59.22 124 HIS A O 1
ATOM 995 N N . GLY A 1 125 ? 21.891 -6.089 -2.153 1.00 62.97 125 GLY A N 1
ATOM 996 C CA . GLY A 1 125 ? 21.899 -6.058 -3.620 1.00 62.97 125 GLY A CA 1
ATOM 997 C C . GLY A 1 125 ? 21.392 -4.758 -4.267 1.00 62.97 125 GLY A C 1
ATOM 998 O O . GLY A 1 125 ? 21.376 -4.663 -5.496 1.00 62.97 125 GLY A O 1
ATOM 999 N N . ILE A 1 126 ? 20.957 -3.764 -3.478 1.00 66.69 126 ILE A N 1
ATOM 1000 C CA . ILE A 1 126 ? 20.403 -2.491 -3.971 1.00 66.69 126 ILE A CA 1
ATOM 1001 C C . ILE A 1 126 ? 21.389 -1.349 -3.682 1.00 66.69 126 ILE A C 1
ATOM 1003 O O . ILE A 1 126 ? 21.531 -0.953 -2.524 1.00 66.69 126 ILE A O 1
ATOM 1007 N N . PRO A 1 127 ? 22.058 -0.795 -4.710 1.00 66.12 127 PRO A N 1
ATOM 1008 C CA . PRO A 1 127 ? 23.074 0.233 -4.517 1.00 66.12 127 PRO A CA 1
ATOM 1009 C C . PRO A 1 127 ? 22.490 1.608 -4.167 1.00 66.12 127 PRO A C 1
ATOM 1011 O O . PRO A 1 127 ? 23.188 2.414 -3.560 1.00 66.12 127 PRO A O 1
ATOM 1014 N N . GLU A 1 128 ? 21.234 1.903 -4.525 1.00 73.38 128 GLU A N 1
ATOM 1015 C CA . GLU A 1 128 ? 20.583 3.178 -4.214 1.00 73.38 128 GLU A CA 1
ATOM 1016 C C . GLU A 1 128 ? 19.948 3.178 -2.804 1.00 73.38 128 GLU A C 1
ATOM 1018 O O . GLU A 1 128 ? 18.898 2.555 -2.596 1.00 73.38 128 GLU A O 1
ATOM 1023 N N . PRO A 1 129 ? 20.479 3.949 -1.830 1.00 75.44 129 PRO A N 1
ATOM 1024 C CA . PRO A 1 129 ? 20.004 3.892 -0.443 1.00 75.44 129 PRO A CA 1
ATOM 1025 C C . PRO A 1 129 ? 18.5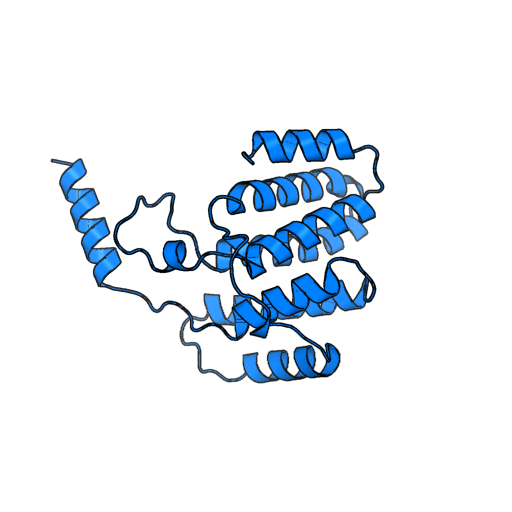44 4.322 -0.279 1.00 75.44 129 PRO A C 1
ATOM 1027 O O . PRO A 1 129 ? 17.811 3.766 0.534 1.00 75.44 129 PRO A O 1
ATOM 1030 N N . ILE A 1 130 ? 18.091 5.295 -1.079 1.00 78.25 130 ILE A N 1
ATOM 1031 C CA . ILE A 1 130 ? 16.704 5.776 -1.036 1.00 78.25 130 ILE A CA 1
ATOM 1032 C C . ILE A 1 130 ? 15.706 4.665 -1.376 1.00 78.25 130 ILE A C 1
ATOM 1034 O O . ILE A 1 130 ? 14.638 4.589 -0.777 1.00 78.25 130 ILE A O 1
ATOM 1038 N N . ILE A 1 131 ? 16.077 3.775 -2.295 1.00 80.94 131 ILE A N 1
ATOM 1039 C CA . ILE A 1 131 ? 15.246 2.660 -2.727 1.00 80.94 131 ILE A CA 1
ATOM 1040 C C . ILE A 1 131 ? 15.202 1.584 -1.641 1.00 80.94 131 ILE A C 1
ATOM 1042 O O . ILE A 1 131 ? 14.116 1.136 -1.272 1.00 80.94 131 ILE A O 1
ATOM 1046 N N . ALA A 1 132 ? 16.366 1.193 -1.119 1.00 83.06 132 ALA A N 1
ATOM 1047 C CA . ALA A 1 132 ? 16.468 0.175 -0.078 1.00 83.06 132 ALA A CA 1
ATOM 1048 C C . ALA A 1 132 ? 15.675 0.580 1.176 1.00 83.06 132 ALA A C 1
ATOM 1050 O O . ALA A 1 132 ? 14.799 -0.157 1.629 1.00 83.06 132 ALA A O 1
ATOM 1051 N N . CYS A 1 133 ? 15.888 1.805 1.669 1.00 86.44 133 CYS A N 1
ATOM 1052 C CA . CYS A 1 133 ? 15.151 2.343 2.812 1.00 86.44 133 CYS A CA 1
ATOM 1053 C C . CYS A 1 133 ? 13.640 2.398 2.559 1.00 86.44 133 CYS A C 1
ATOM 1055 O O . CYS A 1 133 ? 12.849 2.181 3.474 1.00 86.44 133 CYS A O 1
ATOM 1057 N N . HIS A 1 134 ? 13.214 2.709 1.333 1.00 89.81 134 HIS A N 1
ATOM 1058 C CA . HIS A 1 134 ? 11.791 2.788 1.018 1.00 89.81 134 HIS A CA 1
ATOM 1059 C C . HIS A 1 134 ? 11.115 1.419 1.000 1.00 89.81 134 HIS A C 1
ATOM 1061 O O . HIS A 1 134 ? 10.002 1.289 1.500 1.00 89.81 134 HIS A O 1
ATOM 1067 N N . ARG A 1 135 ? 11.796 0.382 0.506 1.00 91.69 135 ARG A N 1
ATOM 1068 C CA . ARG A 1 135 ? 11.287 -0.994 0.572 1.00 91.69 135 ARG A CA 1
ATOM 1069 C C . ARG A 1 135 ? 11.065 -1.451 2.012 1.00 91.69 135 ARG A C 1
ATOM 1071 O O . ARG A 1 135 ? 9.998 -1.979 2.306 1.00 91.69 135 ARG A O 1
ATOM 1078 N N . VAL A 1 136 ? 12.007 -1.146 2.909 1.00 92.19 136 VAL A N 1
ATOM 1079 C CA . VAL A 1 136 ? 11.845 -1.394 4.353 1.00 92.19 136 VAL A CA 1
ATOM 1080 C C . VAL A 1 136 ? 10.622 -0.659 4.899 1.00 92.19 136 VAL A C 1
ATOM 1082 O O . VAL A 1 136 ? 9.790 -1.275 5.552 1.00 92.19 136 VAL A O 1
ATOM 1085 N N . LYS A 1 137 ? 10.434 0.627 4.570 1.00 94.38 137 LYS A N 1
ATOM 1086 C CA . LYS A 1 137 ? 9.247 1.385 5.013 1.00 94.38 137 LYS A CA 1
ATOM 1087 C C . LYS A 1 137 ? 7.935 0.759 4.551 1.00 94.38 137 LYS A C 1
ATOM 1089 O O . LYS A 1 137 ? 6.980 0.727 5.317 1.00 94.38 137 LYS A O 1
ATOM 1094 N N . VAL A 1 138 ? 7.873 0.297 3.303 1.00 96.56 138 VAL A N 1
ATOM 1095 C CA . VAL A 1 138 ? 6.673 -0.349 2.754 1.00 96.56 138 VAL A CA 1
ATOM 1096 C C . VAL A 1 138 ? 6.396 -1.670 3.465 1.00 96.56 138 VAL A C 1
ATOM 1098 O O . VAL A 1 138 ? 5.249 -1.919 3.826 1.00 96.56 138 VAL A O 1
ATOM 1101 N N . GLN A 1 139 ? 7.433 -2.477 3.699 1.00 95.56 139 GLN A N 1
ATOM 1102 C CA . GLN A 1 139 ? 7.318 -3.733 4.434 1.00 95.56 139 GLN A CA 1
ATOM 1103 C C . GLN A 1 139 ? 6.835 -3.495 5.871 1.00 95.56 139 GLN A C 1
ATOM 1105 O O . GLN A 1 139 ? 5.839 -4.083 6.278 1.00 95.56 139 GLN A O 1
ATOM 1110 N N . CYS A 1 140 ? 7.462 -2.571 6.606 1.00 96.81 140 CYS A N 1
ATOM 1111 C CA . CYS A 1 140 ? 7.039 -2.220 7.963 1.00 96.81 140 CYS A CA 1
ATOM 1112 C C . CYS A 1 140 ? 5.597 -1.693 8.002 1.00 96.81 140 CYS A C 1
ATOM 1114 O O . CYS A 1 140 ? 4.843 -2.059 8.895 1.00 96.81 140 CYS A O 1
ATOM 1116 N N . ALA A 1 141 ? 5.193 -0.869 7.029 1.00 97.88 141 ALA A N 1
ATOM 1117 C CA . ALA A 1 141 ? 3.820 -0.375 6.947 1.00 97.88 141 ALA A CA 1
ATOM 1118 C C . ALA A 1 141 ? 2.808 -1.508 6.711 1.00 97.88 141 ALA A C 1
ATOM 1120 O O . ALA A 1 141 ? 1.720 -1.473 7.274 1.00 97.88 141 ALA A O 1
ATOM 1121 N N . LEU A 1 142 ? 3.147 -2.513 5.893 1.00 98.25 142 LEU A N 1
ATOM 1122 C CA . LEU A 1 142 ? 2.295 -3.689 5.705 1.00 98.25 142 LEU A CA 1
ATOM 1123 C C . LEU A 1 142 ? 2.173 -4.508 6.993 1.00 98.25 142 LEU A C 1
ATOM 1125 O O . LEU A 1 142 ? 1.059 -4.843 7.386 1.00 98.25 142 LEU A O 1
ATOM 1129 N N . GLU A 1 143 ? 3.299 -4.831 7.630 1.00 97.88 143 GLU A N 1
ATOM 1130 C CA . GLU A 1 143 ? 3.330 -5.617 8.870 1.00 97.88 143 GLU A CA 1
ATOM 1131 C C . GLU A 1 143 ? 2.504 -4.956 9.972 1.00 97.88 143 GLU A C 1
ATOM 1133 O O . GLU A 1 143 ? 1.696 -5.608 10.630 1.00 97.88 143 GLU A O 1
ATOM 1138 N N . ASP A 1 144 ? 2.663 -3.647 10.132 1.00 98.12 144 ASP A N 1
ATOM 1139 C CA . ASP A 1 144 ? 1.994 -2.886 11.175 1.00 98.12 144 ASP A CA 1
ATOM 1140 C C . ASP A 1 144 ? 0.490 -2.692 10.905 1.00 98.12 144 ASP A C 1
ATOM 1142 O O . ASP A 1 144 ? -0.325 -2.867 11.812 1.00 98.12 144 ASP A O 1
ATOM 1146 N N . GLU A 1 145 ? 0.076 -2.424 9.659 1.00 98.12 145 GLU A N 1
ATOM 1147 C CA . GLU A 1 145 ? -1.356 -2.397 9.323 1.00 98.12 145 GLU A CA 1
ATOM 1148 C C . GLU A 1 145 ? -2.013 -3.774 9.506 1.00 98.12 145 GLU A C 1
ATOM 1150 O O . GLU A 1 145 ? -3.132 -3.854 10.019 1.00 98.12 145 GLU A O 1
ATOM 1155 N N . LEU A 1 146 ? -1.338 -4.865 9.116 1.00 97.62 146 LEU A N 1
ATOM 1156 C CA . LEU A 1 146 ? -1.842 -6.227 9.326 1.00 97.62 146 LEU A CA 1
ATOM 1157 C C . LEU A 1 146 ? -1.923 -6.576 10.813 1.00 97.62 146 LEU A C 1
ATOM 1159 O O . LEU A 1 146 ? -2.894 -7.199 11.231 1.00 97.62 146 LEU A O 1
ATOM 1163 N N . GLY A 1 147 ? -0.949 -6.147 11.617 1.00 97.12 147 GLY A N 1
ATOM 1164 C CA . GLY A 1 147 ? -0.985 -6.311 13.068 1.00 97.12 147 GLY A CA 1
ATOM 1165 C C . GLY A 1 147 ? -2.162 -5.572 13.709 1.00 97.12 147 GLY A C 1
ATOM 1166 O O . GLY A 1 147 ? -2.815 -6.104 14.605 1.00 97.12 147 GLY A O 1
ATOM 1167 N N . ALA A 1 148 ? -2.480 -4.372 13.217 1.00 95.88 148 ALA A N 1
ATOM 1168 C CA . ALA A 1 148 ? -3.608 -3.583 13.702 1.00 95.88 148 ALA A CA 1
ATOM 1169 C C . ALA A 1 148 ? -4.973 -4.114 13.227 1.00 95.88 148 ALA A C 1
ATOM 1171 O O . ALA A 1 148 ? -5.987 -3.904 13.898 1.00 95.88 148 ALA A O 1
ATOM 1172 N N . SER A 1 149 ? -5.055 -4.735 12.047 1.00 95.06 149 SER A N 1
ATOM 1173 C CA . SER A 1 149 ? -6.319 -5.209 11.464 1.00 95.06 149 SER A CA 1
ATOM 1174 C C . SER A 1 149 ? -6.108 -6.408 10.522 1.00 95.06 149 SER A C 1
ATOM 1176 O O . SER A 1 149 ? -6.186 -6.255 9.300 1.00 95.06 149 SER A O 1
ATOM 1178 N N . PRO A 1 150 ? -5.886 -7.620 11.066 1.00 94.31 150 PRO A N 1
ATOM 1179 C CA . PRO A 1 150 ? -5.490 -8.795 10.278 1.00 94.31 150 PRO A CA 1
ATOM 1180 C C . PRO A 1 150 ? -6.582 -9.295 9.320 1.00 94.31 150 PRO A C 1
ATOM 1182 O O . PRO A 1 150 ? -6.280 -9.821 8.245 1.00 94.31 150 PRO A O 1
ATOM 1185 N N . ASP A 1 151 ? -7.848 -9.086 9.683 1.00 93.31 151 ASP A N 1
ATOM 1186 C CA . ASP A 1 151 ? -9.021 -9.513 8.910 1.00 93.31 151 ASP A CA 1
ATOM 1187 C C . ASP A 1 151 ? -9.597 -8.389 8.032 1.00 93.31 151 ASP A C 1
ATOM 1189 O O . ASP A 1 151 ? -10.723 -8.480 7.537 1.00 93.31 151 ASP A O 1
ATOM 1193 N N . ALA A 1 152 ? -8.857 -7.289 7.851 1.00 92.62 152 ALA A N 1
ATOM 1194 C CA . ALA A 1 152 ? -9.349 -6.164 7.072 1.00 92.62 152 ALA A CA 1
ATOM 1195 C C . ALA A 1 152 ? -9.554 -6.538 5.589 1.00 92.62 152 ALA A C 1
ATOM 1197 O O . ALA A 1 152 ? -8.726 -7.246 5.009 1.00 92.62 152 ALA A O 1
ATOM 1198 N N . PRO A 1 153 ? -10.581 -5.989 4.907 1.00 90.56 153 PRO A N 1
ATOM 1199 C CA . PRO A 1 153 ? -10.869 -6.317 3.505 1.00 90.56 153 PRO A CA 1
ATOM 1200 C C . PRO A 1 153 ? -9.731 -6.018 2.518 1.00 90.56 153 PRO A C 1
ATOM 1202 O O . PRO A 1 153 ? -9.713 -6.545 1.408 1.00 90.56 153 PRO A O 1
ATOM 1205 N N . TRP A 1 154 ? -8.794 -5.140 2.887 1.00 95.06 154 TRP A N 1
ATOM 1206 C CA . TRP A 1 154 ? -7.648 -4.778 2.056 1.00 95.06 154 TRP A CA 1
ATOM 1207 C C . TRP A 1 154 ? -6.452 -5.728 2.208 1.00 95.06 154 TRP A C 1
ATOM 1209 O O . TRP A 1 154 ? -5.551 -5.657 1.372 1.00 95.06 154 TRP A O 1
ATOM 1219 N N . ALA A 1 155 ? -6.432 -6.605 3.222 1.00 96.94 155 ALA A N 1
ATOM 1220 C CA . ALA A 1 155 ? -5.255 -7.373 3.637 1.00 96.94 155 ALA A CA 1
ATOM 1221 C C . ALA A 1 155 ? -4.619 -8.164 2.485 1.00 96.94 155 ALA A C 1
ATOM 1223 O O . ALA A 1 155 ? -3.461 -7.930 2.139 1.00 96.94 155 ALA A O 1
ATOM 1224 N N . ASP A 1 156 ? -5.388 -9.025 1.813 1.00 96.62 156 ASP A N 1
ATOM 1225 C CA . ASP A 1 156 ? -4.869 -9.852 0.712 1.00 96.62 156 ASP A CA 1
ATOM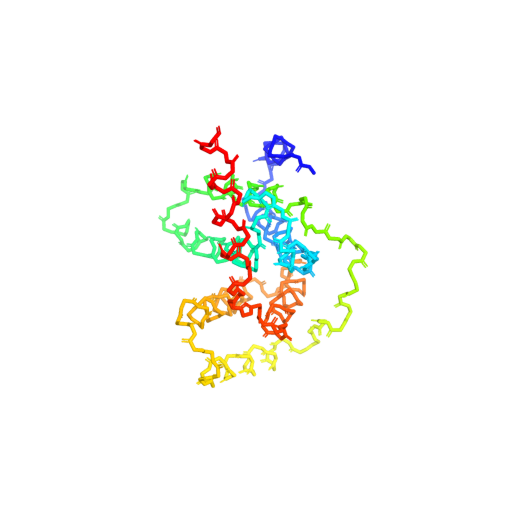 1226 C C . ASP A 1 156 ? -4.406 -9.017 -0.482 1.00 96.62 156 ASP A C 1
ATOM 1228 O O . ASP A 1 156 ? -3.374 -9.295 -1.096 1.00 96.62 156 ASP A O 1
ATOM 1232 N N . THR A 1 157 ? -5.141 -7.944 -0.785 1.00 97.38 157 THR A N 1
ATOM 1233 C CA . THR A 1 157 ? -4.781 -7.036 -1.879 1.00 97.38 157 THR A CA 1
ATOM 1234 C C . THR A 1 157 ? -3.471 -6.316 -1.573 1.00 97.38 157 THR A C 1
ATOM 1236 O O . THR A 1 157 ? -2.634 -6.175 -2.462 1.00 97.38 157 THR A O 1
ATOM 1239 N N . MET A 1 158 ? -3.266 -5.872 -0.331 1.00 98.12 158 MET A N 1
ATOM 1240 C CA . MET A 1 158 ? -2.046 -5.179 0.080 1.00 98.12 158 MET A CA 1
ATOM 1241 C C . MET A 1 158 ? -0.849 -6.127 0.135 1.00 98.12 158 MET A C 1
ATOM 1243 O O . MET A 1 158 ? 0.205 -5.768 -0.386 1.00 98.12 158 MET A O 1
ATOM 1247 N N . CYS A 1 159 ? -1.020 -7.353 0.641 1.00 98.50 159 CYS A N 1
ATOM 1248 C CA . CYS A 1 159 ? 0.005 -8.395 0.570 1.00 98.50 159 CYS A CA 1
ATOM 1249 C C . CYS A 1 159 ? 0.441 -8.649 -0.877 1.00 98.50 159 CYS A C 1
ATOM 1251 O O . CYS A 1 159 ? 1.631 -8.590 -1.181 1.00 98.50 159 CYS A O 1
ATOM 1253 N N . ALA A 1 160 ? -0.509 -8.847 -1.797 1.00 98.38 160 ALA A N 1
ATOM 1254 C CA . ALA A 1 160 ? -0.191 -9.059 -3.206 1.00 98.38 160 ALA A CA 1
ATOM 1255 C C . ALA A 1 160 ? 0.468 -7.829 -3.856 1.00 98.38 160 ALA A C 1
ATOM 1257 O O . ALA A 1 160 ? 1.399 -7.961 -4.654 1.00 98.38 160 ALA A O 1
ATOM 1258 N N . ALA A 1 161 ? 0.022 -6.620 -3.504 1.00 98.12 161 ALA A N 1
ATOM 1259 C CA . ALA A 1 161 ? 0.593 -5.371 -4.003 1.00 98.12 161 ALA A CA 1
ATOM 1260 C C . ALA A 1 161 ? 2.058 -5.196 -3.583 1.00 98.12 161 ALA A C 1
ATOM 1262 O O . ALA A 1 161 ? 2.908 -4.859 -4.411 1.00 98.12 161 ALA A O 1
ATOM 1263 N N . VAL A 1 162 ? 2.354 -5.444 -2.305 1.00 97.81 162 VAL A N 1
ATOM 1264 C CA . VAL A 1 162 ? 3.709 -5.359 -1.753 1.00 97.81 162 VAL A CA 1
ATOM 1265 C C . VAL A 1 162 ? 4.581 -6.480 -2.305 1.00 97.81 162 VAL A C 1
ATOM 1267 O O . VAL A 1 162 ? 5.696 -6.199 -2.737 1.00 97.81 162 VAL A O 1
ATOM 1270 N N . ASN A 1 163 ? 4.059 -7.706 -2.418 1.00 97.75 163 ASN A N 1
ATOM 1271 C CA . ASN A 1 163 ? 4.755 -8.815 -3.070 1.00 97.75 163 ASN A CA 1
ATOM 1272 C C . ASN A 1 163 ? 5.186 -8.433 -4.492 1.00 97.75 163 ASN A C 1
ATOM 1274 O O . ASN A 1 163 ? 6.366 -8.522 -4.834 1.00 97.75 163 ASN A O 1
ATOM 1278 N N . ARG A 1 164 ? 4.255 -7.907 -5.299 1.00 96.31 164 ARG A N 1
ATOM 1279 C CA . ARG A 1 164 ? 4.561 -7.414 -6.646 1.00 96.31 164 ARG A CA 1
ATOM 1280 C C . ARG A 1 164 ? 5.654 -6.355 -6.626 1.00 96.31 164 ARG A C 1
ATOM 1282 O O . ARG A 1 164 ? 6.571 -6.435 -7.435 1.00 96.31 164 ARG A O 1
ATOM 1289 N N . TYR A 1 165 ? 5.570 -5.370 -5.740 1.00 94.94 165 TYR A N 1
ATOM 1290 C CA . TYR A 1 165 ? 6.559 -4.297 -5.655 1.00 94.94 165 TYR A CA 1
ATOM 1291 C C . TYR A 1 165 ? 7.967 -4.805 -5.298 1.00 94.94 165 TYR A C 1
ATOM 1293 O O . TYR A 1 165 ? 8.943 -4.426 -5.952 1.00 94.94 165 TYR A O 1
ATOM 1301 N N . LEU A 1 166 ? 8.081 -5.667 -4.286 1.00 92.81 166 LEU A N 1
ATOM 1302 C CA . LEU A 1 166 ? 9.365 -6.179 -3.802 1.00 92.81 166 LEU A CA 1
ATOM 1303 C C . LEU A 1 166 ? 10.017 -7.131 -4.811 1.00 92.81 166 LEU A C 1
ATOM 1305 O O . LEU A 1 166 ? 11.215 -7.004 -5.088 1.00 92.81 166 LEU A O 1
ATOM 1309 N N . ASN A 1 167 ? 9.207 -7.990 -5.435 1.00 91.88 167 ASN A N 1
ATOM 1310 C CA . ASN A 1 167 ? 9.651 -9.030 -6.363 1.00 91.88 167 ASN A CA 1
ATOM 1311 C C . ASN A 1 167 ? 9.649 -8.597 -7.838 1.00 91.88 167 ASN A C 1
ATOM 1313 O O . ASN A 1 167 ? 9.930 -9.399 -8.729 1.00 91.88 167 ASN A O 1
ATOM 1317 N N . THR A 1 168 ? 9.382 -7.320 -8.123 1.00 89.56 168 THR A N 1
ATOM 1318 C CA . THR A 1 168 ? 9.569 -6.756 -9.462 1.00 89.56 168 THR A CA 1
ATOM 1319 C C . THR A 1 168 ? 10.947 -6.089 -9.584 1.00 89.56 168 THR A C 1
ATOM 1321 O O . THR A 1 168 ? 11.291 -5.238 -8.756 1.00 89.56 168 THR A O 1
ATOM 1324 N N . PRO A 1 169 ? 11.737 -6.402 -10.634 1.00 82.00 169 PRO A N 1
ATOM 1325 C CA . PRO A 1 169 ? 13.013 -5.743 -10.880 1.00 82.00 169 PRO A CA 1
ATOM 1326 C C . PRO A 1 169 ? 12.858 -4.233 -11.030 1.00 82.00 169 PRO A C 1
ATOM 1328 O O . PRO A 1 169 ? 12.048 -3.743 -11.827 1.00 82.00 169 PRO A O 1
ATOM 1331 N N . MET A 1 170 ? 13.675 -3.494 -10.287 1.00 73.44 170 MET A N 1
ATOM 1332 C CA . MET A 1 170 ? 13.638 -2.042 -10.324 1.00 73.44 170 MET A CA 1
ATOM 1333 C C . MET A 1 170 ? 14.273 -1.492 -11.586 1.00 73.44 170 MET A C 1
ATOM 1335 O O . MET A 1 170 ? 15.306 -1.969 -12.065 1.00 73.44 170 MET A O 1
ATOM 1339 N N . LYS A 1 171 ? 13.645 -0.444 -12.113 1.00 68.88 171 LYS A N 1
ATOM 1340 C CA . LYS A 1 171 ? 14.165 0.286 -13.254 1.00 68.88 171 LYS A CA 1
ATOM 1341 C C . LYS A 1 171 ? 15.464 0.992 -12.854 1.00 68.88 171 LYS A C 1
ATOM 1343 O O . LYS A 1 171 ? 15.449 1.908 -12.038 1.00 68.88 171 LYS A O 1
ATOM 1348 N N . ARG A 1 172 ? 16.587 0.564 -13.436 1.00 60.59 172 ARG A N 1
ATOM 1349 C CA . ARG A 1 172 ? 17.895 1.216 -13.256 1.00 60.59 172 ARG A CA 1
ATOM 1350 C C . ARG A 1 172 ? 17.932 2.565 -13.984 1.00 60.59 172 ARG A C 1
ATOM 1352 O O . ARG A 1 172 ? 17.194 2.791 -14.946 1.00 60.59 172 ARG A O 1
ATOM 1359 N N . HIS A 1 173 ? 18.799 3.468 -13.526 1.00 55.81 173 HIS A N 1
ATOM 1360 C CA . HIS A 1 173 ? 18.987 4.792 -14.121 1.00 55.81 173 HIS A CA 1
ATOM 1361 C C . HIS A 1 173 ? 19.346 4.685 -15.619 1.00 55.81 173 HIS A C 1
ATOM 1363 O O . HIS A 1 173 ? 20.407 4.176 -15.978 1.00 55.81 173 HIS A O 1
ATOM 1369 N N . HIS A 1 174 ? 18.482 5.176 -16.516 1.00 54.41 174 HIS A N 1
ATOM 1370 C CA . HIS A 1 174 ? 18.789 5.245 -17.948 1.00 54.41 174 HIS A CA 1
ATOM 1371 C C . HIS A 1 174 ? 19.423 6.595 -18.284 1.00 54.41 174 HIS A C 1
ATOM 1373 O O . HIS A 1 174 ? 18.704 7.585 -18.412 1.00 54.41 174 HIS A O 1
ATOM 1379 N N . GLY A 1 175 ? 20.734 6.616 -18.547 1.00 54.91 175 GLY A N 1
ATOM 1380 C CA . GLY A 1 175 ? 21.410 7.796 -19.112 1.00 54.91 175 GLY A CA 1
ATOM 1381 C C . GLY A 1 175 ? 20.768 8.303 -20.416 1.00 54.91 175 GLY A C 1
ATOM 1382 O O . GLY A 1 175 ? 20.784 9.498 -20.688 1.00 54.91 175 GLY A O 1
ATOM 1383 N N . LEU A 1 176 ? 20.099 7.416 -21.165 1.00 55.47 176 LEU A N 1
ATOM 1384 C CA . LEU A 1 176 ? 19.300 7.753 -22.349 1.00 55.47 176 LEU A CA 1
ATOM 1385 C C . LEU A 1 176 ? 18.133 8.708 -22.050 1.00 55.47 176 LEU A C 1
ATOM 1387 O O . LEU A 1 176 ? 17.887 9.606 -22.844 1.00 55.47 176 LEU A O 1
ATOM 1391 N N . ARG A 1 177 ? 17.440 8.573 -20.908 1.00 61.28 177 ARG A N 1
ATOM 1392 C CA . ARG A 1 177 ? 16.329 9.482 -20.563 1.00 61.28 177 ARG A CA 1
ATOM 1393 C C . ARG A 1 177 ? 16.843 10.872 -20.211 1.00 61.28 177 ARG A C 1
ATOM 1395 O O . ARG A 1 177 ? 16.273 11.854 -20.668 1.00 61.28 177 ARG A O 1
ATOM 1402 N N . THR A 1 178 ? 17.919 10.950 -19.429 1.00 59.34 178 THR A N 1
ATOM 1403 C CA . THR A 1 178 ? 18.572 12.224 -19.098 1.00 59.34 178 THR A CA 1
ATOM 1404 C C . THR A 1 178 ? 19.014 12.947 -20.368 1.00 59.34 178 THR A C 1
ATOM 1406 O O . THR A 1 178 ? 18.788 14.146 -20.493 1.00 59.34 178 THR A O 1
ATOM 1409 N N . ALA A 1 179 ? 19.564 12.213 -21.341 1.00 60.19 179 ALA A N 1
ATOM 1410 C CA . ALA A 1 179 ? 19.944 12.769 -22.635 1.00 60.19 179 ALA A CA 1
ATOM 1411 C C . ALA A 1 179 ? 18.732 13.287 -23.434 1.00 60.19 179 ALA A C 1
ATOM 1413 O O . ALA A 1 179 ? 18.767 14.414 -23.916 1.00 60.19 179 ALA A O 1
ATOM 1414 N N . THR A 1 180 ? 17.638 12.520 -23.532 1.00 60.81 180 THR A N 1
ATOM 1415 C CA . THR A 1 180 ? 16.416 12.962 -24.233 1.00 60.81 180 THR A CA 1
ATOM 1416 C C . THR A 1 180 ? 15.776 14.185 -23.571 1.00 60.81 180 THR A C 1
ATOM 1418 O O . THR A 1 180 ? 15.404 15.124 -24.262 1.00 60.81 180 THR A O 1
ATOM 1421 N N . GLN A 1 181 ? 15.700 14.222 -22.238 1.00 61.09 181 GLN A N 1
ATOM 1422 C CA . GLN A 1 181 ? 15.139 15.364 -21.504 1.00 61.09 181 GLN A CA 1
ATOM 1423 C C . GLN A 1 181 ? 16.012 16.619 -21.613 1.00 61.09 181 GLN A C 1
ATOM 1425 O O . GLN A 1 181 ? 15.477 17.721 -21.705 1.00 61.09 181 GLN A O 1
ATOM 1430 N N . ALA A 1 182 ? 17.340 16.468 -21.638 1.00 62.56 182 ALA A N 1
ATOM 1431 C CA . ALA A 1 182 ? 18.252 17.584 -21.875 1.00 62.56 182 ALA A CA 1
ATOM 1432 C C . ALA A 1 182 ? 18.075 18.169 -23.287 1.00 62.56 182 ALA A C 1
ATOM 1434 O O . ALA A 1 182 ? 18.066 19.386 -23.449 1.00 62.56 182 ALA A O 1
ATOM 1435 N N . LEU A 1 183 ? 17.875 17.315 -24.296 1.00 64.19 183 LEU A N 1
ATOM 1436 C CA . LEU A 1 183 ? 17.608 17.746 -25.671 1.00 64.19 183 LEU A CA 1
ATOM 1437 C C . LEU A 1 183 ? 16.249 18.451 -25.808 1.00 64.19 183 LEU A C 1
ATOM 1439 O O . LEU A 1 183 ? 16.183 19.510 -26.427 1.00 64.19 183 LEU A O 1
ATOM 1443 N N . ASP A 1 184 ? 15.190 17.920 -25.188 1.00 64.62 184 ASP A N 1
ATOM 1444 C CA . ASP A 1 184 ? 13.860 18.551 -25.176 1.00 64.62 184 ASP A CA 1
ATOM 1445 C C . ASP A 1 184 ? 13.857 19.906 -24.451 1.00 64.62 184 ASP A C 1
ATOM 1447 O O . ASP A 1 184 ? 13.101 20.804 -24.822 1.00 64.62 184 ASP A O 1
ATOM 1451 N N . PHE A 1 185 ? 14.684 20.066 -23.413 1.00 61.56 185 PHE A N 1
ATOM 1452 C CA . PHE A 1 185 ? 14.844 21.336 -22.707 1.00 61.56 185 PHE A CA 1
ATOM 1453 C C . PHE A 1 185 ? 15.517 22.389 -23.601 1.00 61.56 185 PHE A C 1
ATOM 1455 O O . PHE A 1 185 ? 14.967 23.472 -23.781 1.00 61.56 185 PHE A O 1
ATOM 1462 N N . ILE A 1 186 ? 16.638 22.038 -24.243 1.00 64.50 186 ILE A N 1
ATOM 1463 C CA . ILE A 1 186 ? 17.352 22.923 -25.183 1.00 64.50 186 ILE A CA 1
ATOM 1464 C C . ILE A 1 186 ? 16.449 23.318 -26.363 1.00 64.50 186 ILE A C 1
ATOM 1466 O O . ILE A 1 186 ? 16.409 24.483 -26.757 1.00 64.50 186 ILE A O 1
ATOM 1470 N N . GLY A 1 187 ? 15.678 22.369 -26.901 1.00 63.31 187 GLY A N 1
ATOM 1471 C CA . GLY A 1 187 ? 14.762 22.609 -28.020 1.00 63.31 187 GLY A CA 1
ATOM 1472 C C . GLY A 1 187 ? 13.544 23.482 -27.692 1.00 63.31 187 GLY A C 1
ATOM 1473 O O . GLY A 1 187 ? 12.827 23.871 -28.606 1.00 63.31 187 GLY A O 1
ATOM 1474 N N . ARG A 1 188 ? 13.277 23.782 -26.413 1.00 58.41 188 ARG A N 1
ATOM 1475 C CA . ARG A 1 188 ? 12.208 24.704 -25.981 1.00 58.41 188 ARG A CA 1
ATOM 1476 C C . ARG A 1 188 ? 12.708 26.116 -25.670 1.00 58.41 188 ARG A C 1
ATOM 1478 O O . ARG A 1 188 ? 11.885 27.020 -25.564 1.00 58.41 188 ARG A O 1
ATOM 1485 N N . GLU A 1 189 ? 14.017 26.293 -25.498 1.00 54.28 189 GLU A N 1
ATOM 1486 C CA . GLU A 1 189 ? 14.668 27.592 -25.263 1.00 54.28 189 GLU A CA 1
ATOM 1487 C C . GLU A 1 189 ? 15.224 28.236 -26.551 1.00 54.28 189 GLU A C 1
ATOM 1489 O O . GLU A 1 189 ? 15.801 29.322 -26.488 1.00 54.28 189 GLU A O 1
ATOM 1494 N N . SER A 1 190 ? 15.051 27.585 -27.709 1.00 43.38 190 SER A N 1
ATOM 1495 C CA . SER A 1 190 ? 15.438 28.075 -29.046 1.00 43.38 190 SER A CA 1
ATOM 1496 C C . SER A 1 190 ? 14.227 28.474 -29.886 1.00 43.38 190 SER A C 1
ATOM 1498 O O . SER A 1 190 ? 14.390 29.411 -30.699 1.00 43.38 190 SER A O 1
#